Protein AF-C5LGC6-F1 (afdb_monomer_lite)

Sequence (224 aa):
MGDVHYDPIGRPFSPKLVFFEDVVALQHWLDQRSWKPTNVDGVTIYGYALYAHNVGHVMYDALYPLFVSMIRFGYGDADVNVLMKVEDRFNGKKFLCDEFWPKFGGGKYSRLNDLTRPIYRFQRVIVGSRKMAHRSFNTDTTMPGSYTYENSLYMYTQRILARYGINDVASSRGSSVVPIDHGENGCRGVIVDNKRFTDTERAMLESIAAHSAEDLDCDITFIR

Structure (mmCIF, N/CA/C/O backbone):
data_AF-C5LGC6-F1
#
_entry.id   AF-C5LGC6-F1
#
loop_
_atom_site.group_PDB
_atom_site.id
_atom_site.type_symbol
_atom_site.label_atom_id
_atom_site.label_alt_id
_atom_site.label_comp_id
_atom_site.label_asym_id
_atom_site.label_entity_id
_atom_site.label_seq_id
_atom_site.pdbx_PDB_ins_code
_atom_site.Cartn_x
_atom_site.Cartn_y
_atom_site.Cartn_z
_atom_site.occupancy
_atom_site.B_iso_or_equiv
_atom_site.auth_seq_id
_atom_site.auth_comp_id
_atom_site.auth_asym_id
_atom_site.auth_atom_id
_atom_site.pdbx_PDB_model_num
ATOM 1 N N . MET A 1 1 ? 10.651 9.522 23.769 1.00 31.11 1 MET A N 1
ATOM 2 C CA . MET A 1 1 ? 9.478 10.061 24.483 1.00 31.11 1 MET A CA 1
ATOM 3 C C . MET A 1 1 ? 8.709 10.860 23.454 1.00 31.11 1 MET A C 1
ATOM 5 O O . MET A 1 1 ? 9.281 11.792 22.917 1.00 31.11 1 MET A O 1
ATOM 9 N N . GLY A 1 2 ? 7.548 10.370 23.018 1.00 36.09 2 GLY A N 1
ATOM 10 C CA . GLY A 1 2 ? 6.770 11.018 21.961 1.00 36.09 2 GLY A CA 1
ATOM 11 C C . GLY A 1 2 ? 5.787 11.986 22.592 1.00 36.09 2 GLY A C 1
ATOM 12 O O . GLY A 1 2 ? 5.033 11.571 23.470 1.00 36.09 2 GLY A O 1
ATOM 13 N N . ASP A 1 3 ? 5.819 13.243 22.167 1.00 37.88 3 ASP A N 1
ATOM 14 C CA . ASP A 1 3 ? 4.876 14.265 22.600 1.00 37.88 3 ASP A CA 1
ATOM 15 C C . ASP A 1 3 ? 3.459 13.879 22.155 1.00 37.88 3 ASP A C 1
ATOM 17 O O . ASP A 1 3 ? 3.034 14.141 21.034 1.00 37.88 3 ASP A O 1
ATOM 21 N N . VAL A 1 4 ? 2.708 13.251 23.063 1.00 46.69 4 VAL A N 1
ATOM 22 C CA . VAL A 1 4 ? 1.270 12.930 22.926 1.00 46.69 4 VAL A CA 1
ATOM 23 C C . VAL A 1 4 ? 0.409 14.208 22.949 1.00 46.69 4 VAL A C 1
ATOM 25 O O . VAL A 1 4 ? -0.815 14.163 22.874 1.00 46.69 4 VAL A O 1
ATOM 28 N N . HIS A 1 5 ? 1.051 15.370 23.064 1.00 48.00 5 HIS A N 1
ATOM 29 C CA . HIS A 1 5 ? 0.418 16.666 23.245 1.00 48.00 5 HIS A CA 1
ATOM 30 C C . HIS A 1 5 ? 0.072 17.375 21.945 1.00 48.00 5 HIS A C 1
ATOM 32 O O . HIS A 1 5 ? -0.444 18.481 22.029 1.00 48.00 5 HIS A O 1
ATOM 38 N N . TYR A 1 6 ? 0.329 16.794 20.769 1.00 46.88 6 TYR A N 1
ATOM 39 C CA . TYR A 1 6 ? 0.090 17.467 19.494 1.00 46.88 6 TYR A CA 1
ATOM 40 C C . TYR A 1 6 ? -0.701 16.603 18.506 1.00 46.88 6 TYR A C 1
ATOM 42 O O . TYR A 1 6 ? -0.513 15.392 18.413 1.00 46.88 6 TYR A O 1
ATOM 50 N N . ASP A 1 7 ? -1.630 17.238 17.795 1.00 52.69 7 ASP A N 1
ATOM 51 C CA . ASP A 1 7 ? -2.451 16.627 16.761 1.00 52.69 7 ASP A CA 1
ATOM 52 C C . ASP A 1 7 ? -1.608 16.366 15.491 1.00 52.69 7 ASP A C 1
ATOM 54 O O . ASP A 1 7 ? -0.455 16.800 15.390 1.00 52.69 7 ASP A O 1
ATOM 58 N N . PRO A 1 8 ? -2.151 15.669 14.478 1.00 41.78 8 PRO A N 1
ATOM 59 C CA . PRO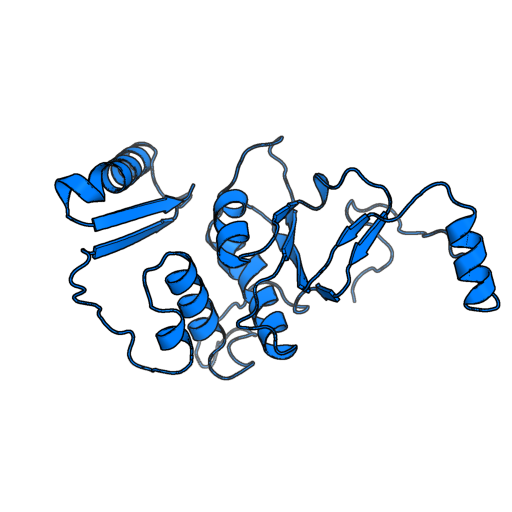 A 1 8 ? -1.399 15.309 13.278 1.00 41.78 8 PRO A CA 1
ATOM 60 C C . PRO A 1 8 ? -0.929 16.487 12.399 1.00 41.78 8 PRO A C 1
ATOM 62 O O . PRO A 1 8 ? -0.293 16.213 11.376 1.00 41.78 8 PRO A O 1
ATOM 65 N N . ILE A 1 9 ? -1.266 17.737 12.746 1.00 49.91 9 ILE A N 1
ATOM 66 C CA . ILE A 1 9 ? -0.840 18.985 12.088 1.00 49.91 9 ILE A CA 1
ATOM 67 C C . ILE A 1 9 ? -0.065 19.917 13.045 1.00 49.91 9 ILE A C 1
ATOM 69 O O . ILE A 1 9 ? 0.188 21.072 12.705 1.00 49.91 9 ILE A O 1
ATOM 73 N N . GLY A 1 10 ? 0.339 19.426 14.223 1.00 45.59 10 GLY A N 1
ATOM 74 C CA . GLY A 1 10 ? 1.206 20.141 15.161 1.00 45.59 10 GLY A CA 1
ATOM 75 C C . GLY A 1 10 ? 0.491 21.118 16.098 1.00 45.59 10 GLY A C 1
ATOM 76 O O . GLY A 1 10 ? 1.152 21.963 16.700 1.00 45.59 10 GLY A O 1
ATOM 77 N N . ARG A 1 11 ? -0.837 21.039 16.253 1.00 54.53 11 ARG A N 1
ATOM 78 C CA . ARG A 1 11 ? -1.574 21.841 17.250 1.00 54.53 11 ARG A CA 1
ATOM 79 C C . ARG A 1 11 ? -1.660 21.104 18.579 1.00 54.53 11 ARG A C 1
ATOM 81 O O . ARG A 1 11 ? -1.760 19.885 18.550 1.00 54.53 11 ARG A O 1
ATOM 88 N N . PRO A 1 12 ? -1.697 21.797 19.731 1.00 57.12 12 PRO A N 1
ATOM 89 C CA . PRO A 1 12 ? -1.911 21.149 21.017 1.00 57.12 12 PRO A CA 1
ATOM 90 C C . PRO A 1 12 ? -3.163 20.254 20.996 1.00 57.12 12 PRO A C 1
ATOM 92 O O . PRO A 1 12 ? -4.288 20.735 20.845 1.00 57.12 12 PRO A O 1
ATOM 95 N N . PHE A 1 13 ? -2.973 18.943 21.125 1.00 58.94 13 PHE A N 1
ATOM 96 C CA . PHE A 1 13 ? -4.038 17.958 21.216 1.00 58.94 13 PHE A CA 1
ATOM 97 C C . PHE A 1 13 ? -4.602 17.985 22.633 1.00 58.94 13 PHE A C 1
ATOM 99 O O . PHE A 1 13 ? -4.113 17.325 23.545 1.00 58.94 13 PHE A O 1
ATOM 106 N N . SER A 1 14 ? -5.634 18.800 22.824 1.00 65.56 14 SER A N 1
ATOM 107 C CA . SER A 1 14 ? -6.466 18.805 24.028 1.00 65.56 14 SER A CA 1
ATOM 108 C C . SER A 1 14 ? -7.846 18.261 23.665 1.00 65.56 14 SER A C 1
ATOM 110 O O . SER A 1 14 ? -8.773 19.044 23.437 1.00 65.56 14 SER A O 1
ATOM 112 N N . PRO A 1 15 ? -7.999 16.929 23.516 1.00 64.56 15 PRO A N 1
ATOM 113 C CA . PRO A 1 15 ? -9.294 16.352 23.201 1.00 64.56 15 PRO A CA 1
ATOM 114 C C . PRO A 1 15 ? -10.269 16.699 24.325 1.00 64.56 15 PRO A C 1
ATOM 116 O O . PRO A 1 15 ? -9.926 16.623 25.505 1.00 64.56 15 PRO A O 1
ATOM 119 N N . LYS A 1 16 ? -11.505 17.063 23.969 1.00 68.75 16 LYS A N 1
ATOM 120 C CA . LYS A 1 16 ? -12.579 17.146 24.961 1.00 68.75 16 LYS A CA 1
ATOM 121 C C . LYS A 1 16 ? -12.824 15.740 25.496 1.00 68.75 16 LYS A C 1
ATOM 123 O O . LYS A 1 16 ? -13.435 14.918 24.816 1.00 68.75 16 LYS A O 1
ATOM 128 N N . LEU A 1 17 ? -12.309 15.471 26.690 1.00 77.38 17 LEU A N 1
ATOM 129 C CA . LEU A 1 17 ? -12.589 14.241 27.410 1.00 77.38 17 LEU A CA 1
ATOM 130 C C . LEU A 1 17 ? -14.028 14.305 27.911 1.00 77.38 17 LEU A C 1
ATOM 132 O O . LEU A 1 17 ? -14.433 15.276 28.549 1.00 77.38 17 LEU A O 1
ATOM 136 N N . VAL A 1 18 ? -14.798 13.274 27.589 1.00 79.00 18 VAL A N 1
ATOM 137 C CA . VAL A 1 18 ? -16.144 13.080 28.119 1.00 79.00 18 VAL A CA 1
ATOM 138 C C . VAL A 1 18 ? -16.128 11.747 28.839 1.00 79.00 18 VAL A C 1
ATOM 140 O O . VAL A 1 18 ? -15.772 10.728 28.249 1.00 79.00 18 VAL A O 1
ATOM 143 N N . PHE A 1 19 ? -16.442 11.786 30.127 1.00 84.06 19 PHE A N 1
ATOM 144 C CA . PHE A 1 19 ? -16.495 10.611 30.982 1.00 84.06 19 PHE A CA 1
ATOM 145 C C . PHE A 1 19 ? -17.935 10.112 31.048 1.00 84.06 19 PHE A C 1
ATOM 147 O O . PHE A 1 19 ? -18.868 10.914 31.100 1.00 84.06 19 PHE A O 1
ATOM 154 N N . PHE A 1 20 ? -18.099 8.793 31.033 1.00 89.12 20 PHE A N 1
ATOM 155 C CA . PHE A 1 20 ? -19.392 8.123 31.116 1.00 89.12 20 PHE A CA 1
ATOM 156 C C . PHE A 1 20 ? -19.374 7.179 32.309 1.00 89.12 20 PHE A C 1
ATOM 158 O O . PHE A 1 20 ? -18.357 6.531 32.557 1.00 89.12 20 PHE A O 1
ATOM 165 N N . GLU A 1 21 ? -20.486 7.119 33.037 1.00 89.25 21 GLU A N 1
ATOM 166 C CA . GLU A 1 21 ? -20.630 6.260 34.218 1.00 89.25 21 GLU A CA 1
ATOM 167 C C . GLU A 1 21 ? -20.650 4.774 33.834 1.00 89.25 21 GLU A C 1
ATOM 169 O O . GLU A 1 21 ? -20.098 3.941 34.548 1.00 89.25 21 GLU A O 1
ATOM 174 N N . ASP A 1 22 ? -21.217 4.450 32.667 1.00 89.38 22 ASP A N 1
ATOM 175 C CA . ASP A 1 22 ? -21.260 3.101 32.116 1.00 89.38 22 ASP A CA 1
ATOM 176 C C . ASP A 1 22 ? -21.361 3.093 30.571 1.00 89.38 22 ASP A C 1
ATOM 178 O O . ASP A 1 22 ? -21.402 4.130 29.895 1.00 89.38 22 ASP A O 1
ATOM 182 N N . VAL A 1 23 ? -21.381 1.886 29.992 1.00 81.94 23 VAL A N 1
ATOM 183 C CA . VAL A 1 23 ? -21.500 1.665 28.538 1.00 81.94 23 VAL A CA 1
ATOM 184 C C . VAL A 1 23 ? -22.864 2.116 27.999 1.00 81.94 23 VAL A C 1
ATOM 186 O O . VAL A 1 23 ? -22.953 2.519 26.840 1.00 81.94 23 VAL A O 1
ATOM 189 N N . VAL A 1 24 ? -23.918 2.088 28.818 1.00 87.69 24 VAL A N 1
ATOM 190 C CA . VAL A 1 24 ? -25.274 2.495 28.420 1.00 87.69 24 VAL A CA 1
ATOM 191 C C . VAL A 1 24 ? -25.339 4.013 28.256 1.00 87.69 24 VAL A C 1
ATOM 193 O O . VAL A 1 24 ? -25.855 4.498 27.251 1.00 87.69 24 VAL A O 1
ATOM 196 N N . ALA A 1 25 ? -24.740 4.768 29.178 1.00 87.25 25 ALA A N 1
ATOM 197 C CA . ALA A 1 25 ? -24.602 6.217 29.110 1.00 87.25 25 ALA A CA 1
ATOM 198 C C . ALA A 1 25 ? -23.765 6.651 27.898 1.00 87.25 25 ALA A C 1
ATOM 200 O O . ALA A 1 25 ? -24.143 7.593 27.197 1.00 87.25 25 ALA A O 1
ATOM 201 N N . LEU A 1 26 ? -22.674 5.933 27.597 1.00 83.19 26 LEU A N 1
ATOM 202 C CA . LEU A 1 26 ? -21.909 6.130 26.361 1.00 83.19 26 LEU A CA 1
ATOM 203 C C . LEU A 1 26 ? -22.780 5.885 25.121 1.00 83.19 26 LEU A C 1
ATOM 205 O O . LEU A 1 26 ? -22.783 6.707 24.205 1.00 83.19 26 LEU A O 1
ATOM 209 N N . GLN A 1 27 ? -23.516 4.773 25.082 1.00 76.94 27 GLN A N 1
ATOM 210 C CA . GLN A 1 27 ? -24.362 4.409 23.946 1.00 76.94 27 GLN A CA 1
ATOM 211 C C . GLN A 1 27 ? -25.464 5.453 23.719 1.00 76.94 27 GLN A C 1
ATOM 213 O O . GLN A 1 27 ? -25.583 5.975 22.615 1.00 76.94 27 GLN A O 1
ATOM 218 N N . HIS A 1 28 ? -26.174 5.865 24.769 1.00 83.44 28 HIS A N 1
ATOM 219 C CA . HIS A 1 28 ? -27.201 6.905 24.692 1.00 83.44 28 HIS A CA 1
ATOM 220 C C . HIS A 1 28 ? -26.625 8.259 24.242 1.00 83.44 28 HIS A C 1
ATOM 222 O O . HIS A 1 28 ? -27.210 8.944 23.406 1.00 83.44 28 HIS A O 1
ATOM 228 N N . TRP A 1 29 ? -25.437 8.632 24.728 1.00 82.56 29 TRP A N 1
ATOM 229 C CA . TRP A 1 29 ? -24.737 9.842 24.286 1.00 82.56 29 TRP A CA 1
ATOM 230 C C . TRP A 1 29 ? -24.286 9.783 22.818 1.00 82.56 29 TRP A C 1
ATOM 232 O O . TRP A 1 29 ? -24.246 10.814 22.138 1.00 82.56 29 TRP A O 1
ATOM 242 N N . LEU A 1 30 ? -23.943 8.597 22.307 1.00 75.00 30 LEU A N 1
ATOM 243 C CA . LEU A 1 30 ? -23.675 8.382 20.883 1.00 75.00 30 LEU A CA 1
ATOM 244 C C . LEU A 1 30 ? -24.967 8.459 20.057 1.00 75.00 30 LEU A C 1
ATOM 246 O O . LEU A 1 30 ? -24.962 9.104 19.011 1.00 75.00 30 LEU A O 1
ATOM 250 N N . ASP A 1 31 ? -26.062 7.874 20.543 1.00 75.50 31 ASP A N 1
ATOM 251 C CA . ASP A 1 31 ? -27.362 7.818 19.858 1.00 75.50 31 ASP A CA 1
ATOM 252 C C . ASP A 1 31 ? -28.051 9.186 19.763 1.00 75.50 31 ASP A C 1
ATOM 254 O O . ASP A 1 31 ? -28.749 9.473 18.791 1.00 75.50 31 ASP A O 1
ATOM 258 N N . GLN A 1 32 ? -27.814 10.069 20.737 1.00 78.12 32 GLN A N 1
ATOM 259 C CA . GLN A 1 32 ? -28.286 11.457 20.713 1.00 78.12 32 GLN A CA 1
ATOM 260 C C . GLN A 1 32 ? -27.564 12.333 19.684 1.00 78.12 32 GLN A C 1
ATOM 262 O O . GLN A 1 32 ? -28.016 13.442 19.385 1.00 78.12 32 GLN A O 1
ATOM 267 N N . ARG A 1 33 ? -26.440 11.873 19.123 1.00 73.88 33 ARG A N 1
ATOM 268 C CA . ARG A 1 33 ? -25.787 12.580 18.024 1.00 73.88 33 ARG A CA 1
ATOM 269 C C . ARG A 1 33 ? -26.355 12.136 16.690 1.00 73.88 33 ARG A C 1
ATOM 271 O O . ARG A 1 33 ? -26.446 10.957 16.380 1.00 73.88 33 ARG A O 1
ATOM 278 N N . SER A 1 34 ? -26.604 13.110 15.820 1.00 61.91 34 SER A N 1
ATOM 279 C CA . SER A 1 34 ? -27.022 12.876 14.432 1.00 61.91 34 SER A CA 1
ATOM 280 C C . SER A 1 34 ? -25.959 12.177 13.569 1.00 61.91 34 SER A C 1
ATOM 282 O O . SER A 1 34 ? -26.207 11.857 12.404 1.00 61.91 34 SER A O 1
ATOM 284 N N . TRP A 1 35 ? -24.761 11.941 14.105 1.00 68.81 35 TRP A N 1
ATOM 285 C CA . TRP A 1 35 ? -23.656 11.341 13.374 1.00 68.81 35 TRP A CA 1
ATOM 286 C C . TRP A 1 35 ? -23.758 9.821 13.415 1.00 68.81 35 TRP A C 1
ATOM 288 O O . TRP A 1 35 ? -23.246 9.167 14.320 1.00 68.81 35 TRP A O 1
ATOM 298 N N . LYS A 1 36 ? -24.378 9.246 12.385 1.00 72.12 36 LYS A N 1
ATOM 299 C CA . LYS A 1 36 ? -24.272 7.808 12.137 1.00 72.12 36 LYS A CA 1
ATOM 300 C C . LYS A 1 36 ? -22.828 7.491 11.722 1.00 72.12 36 LYS A C 1
ATOM 302 O O . LYS A 1 36 ? -22.378 8.034 10.706 1.00 72.12 36 LYS A O 1
ATOM 307 N N . PRO A 1 37 ? -22.083 6.666 12.485 1.00 81.25 37 PRO A N 1
ATOM 308 C CA . PRO A 1 37 ? -20.735 6.288 12.096 1.00 81.25 37 PRO A CA 1
ATOM 309 C C . PRO A 1 37 ? -20.780 5.540 10.766 1.00 81.25 37 PRO A C 1
ATOM 311 O O . PRO A 1 37 ? -21.684 4.744 10.510 1.00 81.25 37 PRO A O 1
ATOM 314 N N . THR A 1 38 ? -19.786 5.784 9.919 1.00 87.06 38 THR A N 1
ATOM 315 C CA . THR A 1 38 ? -19.583 4.965 8.724 1.00 87.06 38 THR A CA 1
ATOM 316 C C . THR A 1 38 ? -18.865 3.693 9.147 1.00 87.06 38 THR A C 1
ATOM 318 O O . THR A 1 38 ? -17.705 3.742 9.559 1.00 87.06 38 THR A O 1
ATOM 321 N N . ASN A 1 39 ? -19.570 2.564 9.100 1.00 88.56 39 ASN A N 1
ATOM 322 C CA . ASN A 1 39 ? -18.981 1.269 9.420 1.00 88.56 39 ASN A CA 1
ATOM 323 C C . ASN A 1 39 ? -18.067 0.817 8.275 1.00 88.56 39 ASN A C 1
ATOM 325 O O . ASN A 1 39 ? -18.422 0.929 7.101 1.00 88.56 39 ASN A O 1
ATOM 329 N N . VAL A 1 40 ? -16.885 0.327 8.633 1.00 88.44 40 VAL A N 1
ATOM 330 C CA . VAL A 1 40 ? -15.905 -0.240 7.709 1.00 88.44 40 VAL A CA 1
ATOM 331 C C . VAL A 1 40 ? -15.666 -1.687 8.117 1.00 88.44 40 VAL A C 1
ATOM 333 O O . VAL A 1 40 ? -15.008 -1.960 9.126 1.00 88.44 40 VAL A O 1
ATOM 336 N N . ASP A 1 41 ? -16.227 -2.596 7.328 1.00 90.75 41 ASP A N 1
ATOM 337 C CA . ASP A 1 41 ? -16.146 -4.034 7.561 1.00 90.75 41 ASP A CA 1
ATOM 338 C C . ASP A 1 41 ? -14.785 -4.606 7.140 1.00 90.75 41 ASP A C 1
ATOM 340 O O . ASP A 1 41 ? -14.067 -4.042 6.306 1.00 90.75 41 ASP A O 1
ATOM 344 N N . GLY A 1 42 ? -14.441 -5.757 7.714 1.00 91.44 42 GLY A N 1
ATOM 345 C CA . GLY A 1 42 ? -13.196 -6.467 7.447 1.00 91.44 42 GLY A CA 1
ATOM 346 C C . GLY A 1 42 ? -12.001 -5.935 8.240 1.00 91.44 42 GLY A C 1
ATOM 347 O O . GLY A 1 42 ? -12.130 -5.333 9.310 1.00 91.44 42 GLY A O 1
ATOM 348 N N . VAL A 1 43 ? -10.804 -6.220 7.729 1.00 91.50 43 VAL A N 1
ATOM 349 C CA . VAL A 1 43 ? -9.531 -5.835 8.349 1.00 91.50 43 VAL A CA 1
ATOM 350 C C . VAL A 1 43 ? -8.981 -4.629 7.614 1.00 91.50 43 VAL A C 1
ATOM 352 O O . VAL A 1 43 ? -8.807 -4.667 6.401 1.00 91.50 43 VAL A O 1
ATOM 355 N N . THR A 1 44 ? -8.698 -3.558 8.347 1.00 93.56 44 THR A N 1
ATOM 356 C CA . THR A 1 44 ? -8.090 -2.349 7.787 1.00 93.56 44 THR A CA 1
ATOM 357 C C . THR A 1 44 ? -6.669 -2.198 8.306 1.00 93.56 44 THR A C 1
ATOM 359 O O . THR A 1 44 ? -6.457 -2.199 9.517 1.00 93.56 44 THR A O 1
ATOM 362 N N . ILE A 1 45 ? -5.692 -2.037 7.418 1.00 91.31 45 ILE A N 1
ATOM 363 C CA . ILE A 1 45 ? -4.363 -1.564 7.805 1.00 91.31 45 ILE A CA 1
ATOM 364 C C . ILE A 1 45 ? -4.342 -0.041 7.757 1.00 91.31 45 ILE A C 1
ATOM 366 O O . ILE A 1 45 ? -4.801 0.561 6.787 1.00 91.31 45 ILE A O 1
ATOM 370 N N . TYR A 1 46 ? -3.829 0.576 8.819 1.00 90.25 46 TYR A N 1
ATOM 371 C CA . TYR A 1 46 ? -3.691 2.021 8.925 1.00 90.25 46 TYR A CA 1
ATOM 372 C C . TYR A 1 46 ? -2.234 2.424 9.129 1.00 90.25 46 TYR A C 1
ATOM 374 O O . TYR A 1 46 ? -1.588 1.997 10.093 1.00 90.25 46 TYR A O 1
ATOM 382 N N . GLY A 1 47 ? -1.734 3.284 8.243 1.00 85.62 47 GLY A N 1
ATOM 383 C CA . GLY A 1 47 ? -0.381 3.816 8.329 1.00 85.62 47 GLY A CA 1
ATOM 384 C C . GLY A 1 47 ? -0.226 5.225 7.781 1.00 85.62 47 GLY A C 1
ATOM 385 O O . GLY A 1 47 ? -1.188 5.936 7.488 1.00 85.62 47 GLY A O 1
ATOM 386 N N . TYR A 1 48 ? 1.034 5.631 7.677 1.00 82.06 48 TYR A N 1
ATOM 387 C CA . TYR A 1 48 ? 1.442 6.953 7.233 1.00 82.06 48 TYR A CA 1
ATOM 388 C C . TYR A 1 48 ? 2.565 6.829 6.211 1.00 82.06 48 TYR A C 1
ATOM 390 O O . TYR A 1 48 ? 3.455 5.999 6.385 1.00 82.06 48 TYR A O 1
ATOM 398 N N . ALA A 1 49 ? 2.531 7.660 5.173 1.00 80.25 49 ALA A N 1
ATOM 399 C CA . ALA A 1 49 ? 3.597 7.754 4.190 1.00 80.25 49 ALA A CA 1
ATOM 400 C C . ALA A 1 49 ? 4.042 9.204 3.997 1.00 80.25 49 ALA A C 1
ATOM 402 O O . ALA A 1 49 ? 3.236 10.099 3.724 1.00 80.25 49 ALA A O 1
ATOM 403 N N . LEU A 1 50 ? 5.354 9.393 4.088 1.00 78.12 50 LEU A N 1
ATOM 404 C CA . LEU A 1 50 ? 6.052 10.589 3.636 1.00 78.12 50 LEU A CA 1
ATOM 405 C C . LEU A 1 50 ? 6.502 10.385 2.193 1.00 78.12 50 LEU A C 1
ATOM 407 O O . LEU A 1 50 ? 6.786 9.259 1.799 1.00 78.12 50 LEU A O 1
ATOM 411 N N . TYR A 1 51 ? 6.607 11.467 1.420 1.00 78.56 51 TYR A N 1
ATOM 412 C CA . TYR A 1 51 ? 7.193 11.436 0.074 1.00 78.56 51 TYR A CA 1
ATOM 413 C C . TYR A 1 51 ? 6.573 10.362 -0.842 1.00 78.56 51 TYR A C 1
ATOM 415 O O . TYR A 1 51 ? 7.284 9.561 -1.445 1.00 78.56 51 TYR A O 1
ATOM 423 N N . ALA A 1 52 ? 5.243 10.359 -0.973 1.00 79.62 52 ALA A N 1
ATOM 424 C CA . ALA A 1 52 ? 4.495 9.356 -1.745 1.00 79.62 52 ALA A CA 1
ATOM 425 C C . ALA A 1 52 ? 4.873 9.254 -3.239 1.00 79.62 52 ALA A C 1
ATOM 427 O O . ALA A 1 52 ? 4.535 8.274 -3.889 1.00 79.62 52 ALA A O 1
ATOM 428 N N . HIS A 1 53 ? 5.625 10.220 -3.771 1.00 77.50 53 HIS A N 1
ATOM 429 C CA . HIS A 1 53 ? 6.228 10.170 -5.107 1.00 77.50 53 HIS A CA 1
ATOM 430 C C . HIS A 1 53 ? 7.461 9.246 -5.201 1.00 77.50 53 HIS A C 1
ATOM 432 O O . HIS A 1 53 ? 8.069 9.128 -6.261 1.00 77.50 53 HIS A O 1
ATOM 438 N N . ASN A 1 54 ? 7.923 8.664 -4.092 1.00 83.38 54 ASN A N 1
ATOM 439 C CA . ASN A 1 54 ? 9.112 7.824 -4.055 1.00 83.38 54 ASN A CA 1
ATOM 440 C C . ASN A 1 54 ? 8.751 6.368 -3.752 1.00 83.38 54 ASN A C 1
ATOM 442 O O . ASN A 1 54 ? 8.257 6.054 -2.670 1.00 83.38 54 ASN A O 1
ATOM 446 N N . VAL A 1 55 ? 9.118 5.473 -4.669 1.00 84.44 55 VAL A N 1
ATOM 447 C CA . VAL A 1 55 ? 8.890 4.027 -4.546 1.00 84.44 55 VAL A CA 1
ATOM 448 C C . VAL A 1 55 ? 9.397 3.419 -3.237 1.00 84.44 55 VAL A C 1
ATOM 450 O O . VAL A 1 55 ? 8.696 2.623 -2.616 1.00 84.44 55 VAL A O 1
ATOM 453 N N . GLY A 1 56 ? 10.571 3.839 -2.759 1.00 83.38 56 GLY A N 1
ATOM 454 C CA . GLY A 1 56 ? 11.133 3.357 -1.498 1.00 83.38 56 GLY A CA 1
ATOM 455 C C . GLY A 1 56 ? 10.233 3.690 -0.310 1.00 83.38 56 GLY A C 1
ATOM 456 O O . GLY A 1 56 ? 9.928 2.822 0.507 1.00 83.38 56 GLY A O 1
ATOM 457 N N . HIS A 1 57 ? 9.734 4.925 -0.262 1.00 83.56 57 HIS A N 1
ATOM 458 C CA . HIS A 1 57 ? 8.844 5.362 0.806 1.00 83.56 57 HIS A CA 1
ATOM 459 C C . HIS A 1 57 ? 7.465 4.690 0.740 1.00 83.56 57 HIS A C 1
ATOM 461 O O . HIS A 1 57 ? 6.929 4.279 1.770 1.00 83.56 57 HIS A O 1
ATOM 467 N N . VAL A 1 58 ? 6.915 4.513 -0.465 1.00 86.56 58 VAL A N 1
ATOM 468 C CA . VAL A 1 58 ? 5.615 3.858 -0.684 1.00 86.56 58 VAL A CA 1
ATOM 469 C C . VAL A 1 58 ? 5.649 2.379 -0.302 1.00 86.56 58 VAL A C 1
ATOM 471 O O . VAL A 1 58 ? 4.741 1.898 0.382 1.00 86.56 58 VAL A O 1
ATOM 474 N N . MET A 1 59 ? 6.688 1.658 -0.729 1.00 87.50 59 MET A N 1
ATOM 475 C CA . MET A 1 59 ? 6.782 0.211 -0.541 1.00 87.50 59 MET A CA 1
ATOM 476 C C . MET A 1 59 ? 7.381 -0.167 0.815 1.00 87.50 59 MET A C 1
ATOM 478 O O . MET A 1 59 ? 6.828 -1.018 1.507 1.00 87.50 59 MET A O 1
ATOM 482 N N . TYR A 1 60 ? 8.502 0.432 1.213 1.00 83.38 60 TYR A N 1
ATOM 483 C CA . TYR A 1 60 ? 9.319 -0.094 2.313 1.00 83.38 60 TYR A CA 1
ATOM 484 C C . TYR A 1 60 ? 9.209 0.701 3.610 1.00 83.38 60 TYR A C 1
ATOM 486 O O . TYR A 1 60 ? 9.272 0.107 4.686 1.00 83.38 60 TYR A O 1
ATOM 494 N N . ASP A 1 61 ? 9.005 2.016 3.541 1.00 79.12 61 ASP A N 1
ATOM 495 C CA . ASP A 1 61 ? 8.863 2.818 4.762 1.00 79.12 61 ASP A CA 1
ATOM 496 C C . ASP A 1 61 ? 7.423 2.839 5.276 1.00 79.12 61 ASP A C 1
ATOM 498 O O . ASP A 1 61 ? 7.210 2.903 6.488 1.00 79.12 61 ASP A O 1
ATOM 502 N N . ALA A 1 62 ? 6.448 2.747 4.366 1.00 83.06 62 ALA A N 1
ATOM 503 C CA . ALA A 1 62 ? 5.027 2.782 4.686 1.00 83.06 62 ALA A CA 1
ATOM 504 C C . ALA A 1 62 ? 4.397 1.381 4.776 1.00 83.06 62 ALA A C 1
ATOM 506 O O . ALA A 1 62 ? 3.890 0.998 5.831 1.00 83.06 62 ALA A O 1
ATOM 507 N N . LEU A 1 63 ? 4.413 0.609 3.685 1.00 87.88 63 LEU A N 1
ATOM 508 C CA . LEU A 1 63 ? 3.585 -0.595 3.571 1.00 87.88 63 LEU A CA 1
ATOM 509 C C . LEU A 1 63 ? 4.218 -1.848 4.182 1.00 87.88 63 LEU A C 1
ATOM 511 O O . LEU A 1 63 ? 3.540 -2.597 4.884 1.00 87.88 63 LEU A O 1
ATOM 515 N N . TYR A 1 64 ? 5.519 -2.060 3.982 1.00 86.69 64 TYR A N 1
ATOM 516 C CA . TYR A 1 64 ? 6.218 -3.211 4.553 1.00 86.69 64 TYR A CA 1
ATOM 517 C C . TYR A 1 64 ? 6.087 -3.317 6.090 1.00 86.69 64 TYR A C 1
ATOM 519 O O . TYR A 1 64 ? 5.744 -4.394 6.583 1.00 86.69 64 TYR A O 1
ATOM 527 N N . PRO A 1 65 ? 6.237 -2.239 6.884 1.00 81.25 65 PRO A N 1
ATOM 528 C CA . PRO A 1 65 ? 6.044 -2.319 8.329 1.00 81.25 65 PRO A CA 1
ATOM 529 C C . PRO A 1 65 ? 4.597 -2.661 8.721 1.00 81.25 65 PRO A C 1
ATOM 531 O O . PRO A 1 65 ? 4.383 -3.360 9.710 1.00 81.25 65 PRO A O 1
ATOM 534 N N . LEU A 1 66 ? 3.600 -2.221 7.941 1.00 85.06 66 LEU A N 1
ATOM 535 C CA . LEU A 1 66 ? 2.205 -2.628 8.146 1.00 85.06 66 LEU A CA 1
ATOM 536 C C . LEU A 1 66 ? 2.017 -4.116 7.874 1.00 85.06 66 LEU A C 1
ATOM 538 O O . LEU A 1 66 ? 1.344 -4.790 8.649 1.00 85.06 66 LEU A O 1
ATOM 542 N N . PHE A 1 67 ? 2.650 -4.641 6.826 1.00 87.44 67 PHE A N 1
ATOM 543 C CA . PHE A 1 67 ? 2.613 -6.063 6.515 1.00 87.44 67 PHE A CA 1
ATOM 544 C C . PHE A 1 67 ? 3.247 -6.926 7.612 1.00 87.44 67 PHE A C 1
ATOM 546 O O . PHE A 1 67 ? 2.684 -7.948 8.000 1.00 87.44 67 PHE A O 1
ATOM 553 N N . VAL A 1 68 ? 4.368 -6.488 8.191 1.00 81.75 68 VAL A N 1
ATOM 554 C CA . VAL A 1 68 ? 4.962 -7.165 9.356 1.00 81.75 68 VAL A CA 1
ATOM 555 C C . VAL A 1 68 ? 3.952 -7.240 10.508 1.00 81.75 68 VAL A C 1
ATOM 557 O O . VAL A 1 68 ? 3.814 -8.285 11.145 1.00 81.75 68 VAL A O 1
ATOM 560 N N . SER A 1 69 ? 3.196 -6.168 10.759 1.00 82.00 69 SER A N 1
ATOM 561 C CA . SER A 1 69 ? 2.110 -6.190 11.746 1.00 82.00 69 SER A CA 1
ATOM 562 C C . SER A 1 69 ? 0.947 -7.094 11.326 1.00 82.00 69 SER A C 1
ATOM 564 O O . SER A 1 69 ? 0.410 -7.799 12.176 1.00 82.00 69 SER A O 1
ATOM 566 N N . MET A 1 70 ? 0.584 -7.146 10.039 1.00 85.44 70 MET A N 1
ATOM 567 C CA . MET A 1 70 ? -0.423 -8.091 9.537 1.00 85.44 70 MET A CA 1
ATOM 568 C C . MET A 1 70 ? -0.044 -9.532 9.873 1.00 85.44 70 MET A C 1
ATOM 570 O O . MET A 1 70 ? -0.866 -10.243 10.445 1.00 85.44 70 MET A O 1
ATOM 574 N N . ILE A 1 71 ? 1.198 -9.944 9.594 1.00 80.75 71 ILE A N 1
ATOM 575 C CA . ILE A 1 71 ? 1.690 -11.289 9.932 1.00 80.75 71 ILE A CA 1
ATOM 576 C C . ILE A 1 71 ? 1.546 -11.554 11.434 1.00 80.75 71 ILE A C 1
ATOM 578 O O . ILE A 1 71 ? 0.993 -12.578 11.825 1.00 80.75 71 ILE A O 1
ATOM 582 N N . ARG A 1 72 ? 1.977 -10.611 12.283 1.00 77.75 72 ARG A N 1
ATOM 583 C CA . ARG A 1 72 ? 1.922 -10.753 13.751 1.00 77.75 72 ARG A CA 1
ATOM 584 C C . ARG A 1 72 ? 0.518 -10.983 14.295 1.00 77.75 72 ARG A C 1
ATOM 586 O O . ARG A 1 72 ? 0.366 -11.651 15.311 1.00 77.75 72 ARG A O 1
ATOM 593 N N . PHE A 1 73 ? -0.489 -10.412 13.644 1.00 78.38 73 PHE A N 1
ATOM 594 C CA . PHE A 1 73 ? -1.887 -10.564 14.037 1.00 78.38 73 PHE A CA 1
ATOM 595 C C . PHE A 1 73 ? -2.617 -11.672 13.260 1.00 78.38 73 PHE A C 1
ATOM 597 O O . PHE A 1 73 ? -3.831 -11.792 13.397 1.00 78.38 73 PHE A O 1
ATOM 604 N N . GLY A 1 74 ? -1.904 -12.485 12.468 1.00 81.38 74 GLY A N 1
ATOM 605 C CA . GLY A 1 74 ? -2.479 -13.616 11.733 1.00 81.38 74 GLY A CA 1
ATOM 606 C C . GLY A 1 74 ? -3.207 -13.238 10.438 1.00 81.38 74 GLY A C 1
ATOM 607 O O . GLY A 1 74 ? -4.050 -13.995 9.970 1.00 81.38 74 GLY A O 1
ATOM 608 N N . TYR A 1 75 ? -2.896 -12.078 9.852 1.00 85.31 75 TYR A N 1
ATOM 609 C CA . TYR A 1 75 ? -3.538 -11.536 8.645 1.00 85.31 75 TYR A CA 1
ATOM 610 C C . TYR A 1 75 ? -2.602 -11.437 7.430 1.00 85.31 75 TYR A C 1
ATOM 612 O O . TYR A 1 75 ? -2.913 -10.709 6.491 1.00 85.31 75 TYR A O 1
ATOM 620 N N . GLY A 1 76 ? -1.457 -12.132 7.422 1.00 82.25 76 GLY A N 1
ATOM 621 C CA . GLY A 1 76 ? -0.475 -12.056 6.324 1.00 82.25 76 GLY A CA 1
ATOM 622 C C . GLY A 1 76 ? -1.074 -12.331 4.934 1.00 82.25 76 GLY A C 1
ATOM 623 O O . GLY A 1 76 ? -0.790 -11.607 3.978 1.00 82.25 76 GLY A O 1
ATOM 624 N N . ASP A 1 77 ? -1.995 -13.291 4.852 1.00 82.00 77 ASP A N 1
ATOM 625 C CA . ASP A 1 77 ? -2.625 -13.706 3.592 1.00 82.00 77 ASP A CA 1
ATOM 626 C C . ASP A 1 77 ? -3.972 -13.027 3.323 1.00 82.00 77 ASP A C 1
ATOM 628 O O . ASP A 1 77 ? -4.546 -13.186 2.250 1.00 82.00 77 ASP A O 1
ATOM 632 N N . ALA A 1 78 ? -4.497 -12.255 4.276 1.00 85.88 78 ALA A N 1
ATOM 633 C CA . ALA A 1 78 ? -5.834 -11.687 4.159 1.00 85.88 78 ALA A CA 1
ATOM 634 C C . ALA A 1 78 ? -5.887 -10.554 3.122 1.00 85.88 78 ALA A C 1
ATOM 636 O O . ALA A 1 78 ? -4.938 -9.771 2.975 1.00 85.88 78 ALA A O 1
ATOM 637 N N . ASP A 1 79 ? -7.026 -10.422 2.444 1.00 92.31 79 ASP A N 1
ATOM 638 C CA . ASP A 1 79 ? -7.410 -9.146 1.845 1.00 92.31 79 ASP A CA 1
ATOM 639 C C . ASP A 1 79 ? -7.654 -8.135 2.969 1.00 92.31 79 ASP A C 1
ATOM 641 O O . ASP A 1 79 ? -8.311 -8.427 3.973 1.00 92.31 79 ASP A O 1
ATOM 645 N N . VAL A 1 80 ? -7.093 -6.942 2.809 1.00 93.12 80 VAL A N 1
ATOM 646 C CA . VAL A 1 80 ? -7.205 -5.853 3.775 1.00 93.12 80 VAL A CA 1
ATOM 647 C C . VAL A 1 80 ? -7.601 -4.567 3.070 1.00 93.12 80 VAL A C 1
ATOM 649 O O . VAL A 1 80 ? -7.147 -4.270 1.963 1.00 93.12 80 VAL A O 1
ATOM 652 N N . ASN A 1 81 ? -8.422 -3.768 3.743 1.00 95.25 81 ASN A N 1
ATOM 653 C CA . ASN A 1 81 ? -8.587 -2.373 3.374 1.00 95.25 81 ASN A CA 1
ATOM 654 C C . ASN A 1 81 ? -7.303 -1.619 3.731 1.00 95.25 81 ASN A C 1
ATOM 656 O O . ASN A 1 81 ? -6.699 -1.872 4.776 1.00 95.25 81 ASN A O 1
ATOM 660 N N . VAL A 1 82 ? -6.904 -0.668 2.897 1.00 93.88 82 VAL A N 1
ATOM 661 C CA . VAL A 1 82 ? -5.713 0.152 3.107 1.00 93.88 82 VAL A CA 1
ATOM 662 C C . VAL A 1 82 ? -6.145 1.586 3.365 1.00 93.88 82 VAL A C 1
ATOM 664 O O . VAL A 1 82 ? -6.660 2.258 2.475 1.00 93.88 82 VAL A O 1
ATOM 667 N N . LEU A 1 83 ? -5.930 2.051 4.593 1.00 92.19 83 LEU A N 1
ATOM 668 C CA . LEU A 1 83 ? -6.149 3.434 4.993 1.00 92.19 83 LEU A CA 1
ATOM 669 C C . LEU A 1 83 ? -4.797 4.098 5.241 1.00 92.19 83 LEU A C 1
ATOM 671 O O . LEU A 1 83 ? -4.075 3.720 6.158 1.00 92.19 83 LEU A O 1
ATOM 675 N N . MET A 1 84 ? -4.447 5.112 4.459 1.00 87.75 84 MET A N 1
ATOM 676 C CA . MET A 1 84 ? -3.134 5.750 4.580 1.00 87.75 84 MET A CA 1
ATOM 677 C C . MET A 1 84 ? -3.269 7.248 4.779 1.00 87.75 84 MET A C 1
ATOM 679 O O . MET A 1 84 ? -3.926 7.937 4.001 1.00 87.75 84 MET A O 1
ATOM 683 N N . LYS A 1 85 ? -2.605 7.788 5.800 1.00 85.25 85 LYS A N 1
ATOM 684 C CA . LYS A 1 85 ? -2.321 9.221 5.838 1.00 85.25 85 LYS A CA 1
ATOM 685 C C . LYS A 1 85 ? -1.147 9.480 4.891 1.00 85.25 85 LYS A C 1
ATOM 687 O O . LYS A 1 85 ? -0.079 8.897 5.049 1.00 85.25 85 LYS A O 1
ATOM 692 N N . VAL A 1 86 ? -1.347 10.350 3.911 1.00 82.00 86 VAL A N 1
ATOM 693 C CA . VAL A 1 86 ? -0.303 10.767 2.970 1.00 82.00 86 VAL A CA 1
ATOM 694 C C . VAL A 1 86 ? 0.009 12.227 3.259 1.00 82.00 86 VAL A C 1
ATOM 696 O O . VAL A 1 86 ? -0.904 13.055 3.261 1.00 82.00 86 VAL A O 1
ATOM 699 N N . GLU A 1 87 ? 1.270 12.549 3.557 1.00 74.19 87 GLU A N 1
ATOM 700 C CA . GLU A 1 87 ? 1.690 13.954 3.629 1.00 74.19 87 GLU A CA 1
ATOM 701 C C . GLU A 1 87 ? 1.802 14.495 2.207 1.00 74.19 87 GLU A C 1
ATOM 703 O O . GLU A 1 87 ? 2.828 14.360 1.538 1.00 74.19 87 GLU A O 1
ATOM 708 N N . ASP A 1 88 ? 0.697 15.051 1.726 1.00 63.31 88 ASP A N 1
ATOM 709 C CA . ASP A 1 88 ? 0.608 15.600 0.387 1.00 63.31 88 ASP A CA 1
ATOM 710 C C . ASP A 1 88 ? 0.900 17.104 0.430 1.00 63.31 88 ASP A C 1
ATOM 712 O O . ASP A 1 88 ? 0.060 17.909 0.827 1.00 63.31 88 ASP A O 1
ATOM 716 N N . ARG A 1 89 ? 2.121 17.493 0.046 1.00 56.91 89 ARG A N 1
ATOM 717 C CA . ARG A 1 89 ? 2.449 18.902 -0.240 1.00 56.91 89 ARG A CA 1
ATOM 718 C C . ARG A 1 89 ? 2.088 19.302 -1.677 1.00 56.91 89 ARG A C 1
ATOM 720 O O . ARG A 1 89 ? 2.361 20.432 -2.068 1.00 56.91 89 ARG A O 1
ATOM 727 N N . PHE A 1 90 ? 1.504 18.399 -2.467 1.00 54.75 90 PHE A N 1
ATOM 728 C CA . PHE A 1 90 ? 1.299 18.553 -3.905 1.00 54.75 90 PHE A CA 1
ATOM 729 C C . PHE A 1 90 ? -0.164 18.276 -4.302 1.00 54.75 90 PHE A C 1
ATOM 731 O O . PHE A 1 90 ? -0.450 17.353 -5.060 1.00 54.75 90 PHE A O 1
ATOM 738 N N . ASN A 1 91 ? -1.080 19.119 -3.805 1.00 53.47 91 ASN A N 1
ATOM 739 C CA . ASN A 1 91 ? -2.440 19.380 -4.315 1.00 53.47 91 ASN A CA 1
ATOM 740 C C . ASN A 1 91 ? -3.049 18.314 -5.253 1.00 53.47 91 ASN A C 1
ATOM 742 O O . ASN A 1 91 ? -3.164 18.537 -6.459 1.00 53.47 91 ASN A O 1
ATOM 746 N N . GLY A 1 92 ? -3.503 17.185 -4.700 1.00 57.91 92 GLY A N 1
ATOM 747 C CA . GLY A 1 92 ? -4.415 16.271 -5.400 1.00 57.91 92 GLY A CA 1
ATOM 748 C C . GLY A 1 92 ? -3.795 15.493 -6.562 1.00 57.91 92 GLY A C 1
ATOM 749 O O . GLY A 1 92 ? -4.525 14.920 -7.372 1.00 57.91 92 GLY A O 1
ATOM 750 N N . LYS A 1 93 ? -2.462 15.455 -6.663 1.00 68.62 93 LYS A N 1
ATOM 751 C CA . LYS A 1 93 ? -1.784 14.633 -7.664 1.00 68.62 93 LYS A CA 1
ATOM 752 C C . LYS A 1 93 ? -1.944 13.147 -7.312 1.00 68.62 93 LYS A C 1
ATOM 754 O O . LYS A 1 93 ? -1.822 12.751 -6.147 1.00 68.62 93 LYS A O 1
ATOM 759 N N . LYS A 1 94 ? -2.207 12.321 -8.331 1.00 74.88 94 LYS A N 1
ATOM 760 C CA . LYS A 1 94 ? -2.042 10.868 -8.212 1.00 74.88 94 LYS A CA 1
ATOM 761 C C . LYS A 1 94 ? -0.559 10.547 -8.031 1.00 74.88 94 LYS A C 1
ATOM 763 O O . LYS A 1 94 ? 0.287 11.133 -8.710 1.00 74.88 94 LYS A O 1
ATOM 768 N N . PHE A 1 95 ? -0.264 9.646 -7.110 1.00 81.88 95 PHE A N 1
ATOM 769 C CA . PHE A 1 95 ? 1.070 9.121 -6.854 1.00 81.88 95 PHE A CA 1
ATOM 770 C C . PHE A 1 95 ? 1.071 7.607 -7.023 1.00 81.88 95 PHE A C 1
ATOM 772 O O . PHE A 1 95 ? 0.040 6.965 -6.833 1.00 81.88 95 PHE A O 1
ATOM 779 N N . LEU A 1 96 ? 2.272 7.050 -7.168 1.00 83.88 96 LEU A N 1
ATOM 780 C CA . LEU A 1 96 ? 2.557 5.620 -7.106 1.00 83.88 96 LEU A CA 1
ATOM 781 C C . LEU A 1 96 ? 1.776 4.860 -6.026 1.00 83.88 96 LEU A C 1
ATOM 783 O O . LEU A 1 96 ? 1.354 3.721 -6.218 1.00 83.88 96 LEU A O 1
ATOM 787 N N . CYS A 1 97 ? 1.577 5.478 -4.862 1.00 86.62 97 CYS A N 1
ATOM 788 C CA . CYS A 1 97 ? 0.857 4.854 -3.763 1.00 86.62 97 CYS A CA 1
ATOM 789 C C . CYS A 1 97 ? -0.629 4.586 -4.055 1.00 86.62 97 CYS A C 1
ATOM 791 O O . CYS A 1 97 ? -1.164 3.604 -3.540 1.00 86.62 97 CYS A O 1
ATOM 793 N N . ASP A 1 98 ? -1.275 5.399 -4.894 1.00 87.81 98 ASP A N 1
ATOM 794 C CA . ASP A 1 98 ? -2.683 5.233 -5.270 1.00 87.81 98 ASP A CA 1
ATOM 795 C C . ASP A 1 98 ? -2.900 4.062 -6.222 1.00 87.81 98 ASP A C 1
ATOM 797 O O . ASP A 1 98 ? -4.009 3.545 -6.305 1.00 87.81 98 ASP A O 1
ATOM 801 N N . GLU A 1 99 ? -1.859 3.645 -6.940 1.00 88.19 99 GLU A N 1
ATOM 802 C CA . GLU A 1 99 ? -1.894 2.477 -7.819 1.00 88.19 99 GLU A CA 1
ATOM 803 C C . GLU A 1 99 ? -1.426 1.223 -7.070 1.00 88.19 99 GLU A C 1
ATOM 805 O O . GLU A 1 99 ? -2.037 0.154 -7.159 1.00 88.19 99 GLU A O 1
ATOM 810 N N . PHE A 1 100 ? -0.374 1.362 -6.260 1.00 90.12 100 PHE A N 1
ATOM 811 C CA . PHE A 1 100 ? 0.272 0.241 -5.588 1.00 90.12 100 PHE A CA 1
ATOM 812 C C . PHE A 1 100 ? -0.515 -0.294 -4.381 1.00 90.12 100 PHE A C 1
ATOM 814 O O . PHE A 1 100 ? -0.688 -1.508 -4.232 1.00 90.12 100 PHE A O 1
ATOM 821 N N . TRP A 1 101 ? -0.996 0.580 -3.492 1.00 92.38 101 TRP A N 1
ATOM 822 C CA . TRP A 1 101 ? -1.636 0.159 -2.241 1.00 92.38 101 TRP A CA 1
ATOM 823 C C . TRP A 1 101 ? -2.988 -0.549 -2.404 1.00 92.38 101 TRP A C 1
ATOM 825 O O . TRP A 1 101 ? -3.194 -1.531 -1.683 1.00 92.38 101 TRP A O 1
ATOM 835 N N . PRO A 1 102 ? -3.893 -0.149 -3.325 1.00 92.19 102 PRO A N 1
ATOM 836 C CA . PRO A 1 102 ? -5.112 -0.916 -3.571 1.00 92.19 102 PRO A CA 1
ATOM 837 C C . PRO A 1 102 ? -4.805 -2.345 -4.024 1.00 92.19 102 PRO A C 1
ATOM 839 O O . PRO A 1 102 ? -5.375 -3.292 -3.483 1.00 92.19 102 PRO A O 1
ATOM 842 N N . LYS A 1 103 ? -3.850 -2.513 -4.955 1.00 91.44 103 LYS A N 1
ATOM 843 C CA . LYS A 1 103 ? -3.431 -3.839 -5.430 1.00 91.44 103 LYS A CA 1
ATOM 844 C C . LYS A 1 103 ? -2.837 -4.678 -4.304 1.00 91.44 103 LYS A C 1
ATOM 846 O O . LYS A 1 103 ? -3.203 -5.837 -4.153 1.00 91.44 103 LYS A O 1
ATOM 851 N N . PHE A 1 104 ? -1.975 -4.101 -3.467 1.00 92.19 104 PHE A N 1
ATOM 852 C CA . PHE A 1 104 ? -1.418 -4.812 -2.314 1.00 92.19 104 PHE A CA 1
ATOM 853 C C . PHE A 1 104 ? -2.493 -5.274 -1.313 1.00 92.19 104 PHE A C 1
ATOM 855 O O . PHE A 1 104 ? -2.439 -6.397 -0.788 1.00 92.19 104 PHE A O 1
ATOM 862 N N . GLY A 1 105 ? -3.446 -4.387 -1.017 1.00 91.75 105 GLY A N 1
ATOM 863 C CA . GLY A 1 105 ? -4.507 -4.627 -0.050 1.00 91.75 105 GLY A CA 1
ATOM 864 C C . GLY A 1 105 ? -5.483 -5.704 -0.500 1.00 91.75 105 GLY A C 1
ATOM 865 O O . GLY A 1 105 ? -5.825 -6.573 0.297 1.00 91.75 105 GLY A O 1
ATOM 866 N N . GLY A 1 106 ? -5.919 -5.657 -1.761 1.00 89.81 106 GLY A N 1
ATOM 867 C CA . GLY A 1 106 ? -7.013 -6.487 -2.282 1.00 89.81 106 GLY A CA 1
ATOM 868 C C . GLY A 1 106 ? -8.407 -6.035 -1.822 1.00 89.81 106 GLY A C 1
ATOM 869 O O . GLY A 1 106 ? -9.403 -6.420 -2.423 1.00 89.81 106 GLY A O 1
ATOM 870 N N . GLY A 1 107 ? -8.486 -5.192 -0.785 1.00 90.00 107 GLY A N 1
ATOM 871 C CA . GLY A 1 107 ? -9.709 -4.546 -0.314 1.00 90.00 107 GLY A CA 1
ATOM 872 C C . GLY A 1 107 ? -9.832 -3.084 -0.756 1.00 90.00 107 GLY A C 1
ATOM 873 O O . GLY A 1 107 ? -9.241 -2.641 -1.741 1.00 90.00 107 GLY A O 1
ATOM 874 N N . LYS A 1 108 ? -10.609 -2.300 -0.000 1.00 92.69 108 LYS A N 1
ATOM 875 C CA . LYS A 1 108 ? -10.819 -0.873 -0.287 1.00 92.69 108 LYS A CA 1
ATOM 876 C C . LYS A 1 108 ? -9.575 -0.056 0.047 1.00 92.69 108 LYS A C 1
ATOM 878 O O . LYS A 1 108 ? -9.001 -0.215 1.120 1.00 92.69 108 LYS A O 1
ATOM 883 N N . TYR A 1 109 ? -9.217 0.879 -0.825 1.00 92.94 109 TYR A N 1
ATOM 884 C CA . TYR A 1 109 ? -8.193 1.886 -0.559 1.00 92.94 109 TYR A CA 1
ATOM 885 C C . TYR A 1 109 ? -8.834 3.238 -0.232 1.00 92.94 109 TYR A C 1
ATOM 887 O O . TYR A 1 109 ? -9.816 3.641 -0.857 1.00 92.94 109 TYR A O 1
ATOM 895 N N . SER A 1 110 ? -8.298 3.945 0.759 1.00 91.00 110 SER A N 1
ATOM 896 C CA . SER A 1 110 ? -8.682 5.323 1.064 1.00 91.00 110 SER A CA 1
ATOM 897 C C . SER A 1 110 ? -7.495 6.100 1.622 1.00 91.00 110 SER A C 1
ATOM 899 O O . SER A 1 110 ? -6.733 5.591 2.450 1.00 91.00 110 SER A O 1
ATOM 901 N N . ARG A 1 111 ? -7.358 7.367 1.228 1.00 88.06 111 ARG A N 1
ATOM 902 C CA . ARG A 1 111 ? -6.483 8.297 1.945 1.00 88.06 111 ARG A CA 1
ATOM 903 C C . ARG A 1 111 ? -7.231 8.846 3.153 1.00 88.06 111 ARG A C 1
ATOM 905 O O . ARG A 1 111 ? -8.422 9.135 3.075 1.00 88.06 111 ARG A O 1
ATOM 912 N N . LEU A 1 112 ? -6.528 9.037 4.268 1.00 85.31 112 LEU A N 1
ATOM 913 C CA . LEU A 1 112 ? -7.124 9.596 5.486 1.00 85.31 112 LEU A CA 1
ATOM 914 C C . LEU A 1 112 ? -7.728 10.988 5.235 1.00 85.31 112 LEU A C 1
ATOM 916 O O . LEU A 1 112 ? -8.778 11.304 5.781 1.00 85.31 112 LEU A O 1
ATOM 920 N N . ASN A 1 113 ? -7.086 11.791 4.382 1.00 78.00 113 ASN A N 1
ATOM 921 C CA . ASN A 1 113 ? -7.538 13.143 4.047 1.00 78.00 113 ASN A CA 1
ATOM 922 C C . ASN A 1 113 ? -8.802 13.156 3.166 1.00 78.00 113 ASN A C 1
ATOM 924 O O . ASN A 1 113 ? -9.493 14.169 3.132 1.00 78.00 113 ASN A O 1
ATOM 928 N N . ASP A 1 114 ? -9.128 12.043 2.502 1.00 81.25 114 ASP A N 1
ATOM 929 C CA . ASP A 1 114 ? -10.297 11.931 1.616 1.00 81.25 114 ASP A CA 1
ATOM 930 C C . ASP A 1 114 ? -11.549 11.464 2.375 1.00 81.25 114 ASP A C 1
ATOM 932 O O . ASP A 1 114 ? -12.652 11.388 1.829 1.00 81.25 114 ASP A O 1
ATOM 936 N N . LEU A 1 115 ? -11.401 11.134 3.660 1.00 83.62 115 LEU A N 1
ATOM 937 C CA . LEU A 1 115 ? -12.504 10.718 4.504 1.00 83.62 115 LEU A CA 1
ATOM 938 C C . LEU A 1 115 ? -13.407 11.919 4.833 1.00 83.62 115 LEU A C 1
ATOM 940 O O . LEU A 1 115 ? -13.070 12.773 5.644 1.00 83.62 115 LEU A O 1
ATOM 944 N N . THR A 1 116 ? -14.603 11.953 4.242 1.00 81.19 116 THR A N 1
ATOM 945 C CA . THR A 1 116 ? -15.538 13.095 4.356 1.00 81.19 116 THR A CA 1
ATOM 946 C C . THR A 1 116 ? -16.494 13.032 5.549 1.00 81.19 116 THR A C 1
ATOM 948 O O . THR A 1 116 ? -17.128 14.026 5.903 1.00 81.19 116 THR A O 1
ATOM 951 N N . ARG A 1 117 ? -16.652 11.857 6.167 1.00 80.25 117 ARG A N 1
ATOM 952 C CA . ARG A 1 117 ? -17.558 11.645 7.302 1.00 80.25 117 ARG A CA 1
ATOM 953 C C . ARG A 1 117 ? -16.858 11.945 8.633 1.00 80.25 117 ARG A C 1
ATOM 955 O O . ARG A 1 117 ? -15.669 11.683 8.768 1.00 80.25 117 ARG A O 1
ATOM 962 N N . PRO A 1 118 ? -17.592 12.433 9.648 1.00 74.38 118 PRO A N 1
ATOM 963 C CA . PRO A 1 118 ? -16.993 12.810 10.928 1.00 74.38 118 PRO A CA 1
ATOM 964 C C . PRO A 1 118 ? -16.529 11.607 11.760 1.00 74.38 118 PRO A C 1
ATOM 966 O O . PRO A 1 118 ? -15.632 11.750 12.585 1.00 74.38 118 PRO A O 1
ATOM 969 N N . ILE A 1 119 ? -17.147 10.432 11.581 1.00 82.19 119 ILE A N 1
ATOM 970 C CA . ILE A 1 119 ? -16.853 9.236 12.378 1.00 82.19 119 ILE A CA 1
ATOM 971 C C . ILE A 1 119 ? -16.830 8.003 11.477 1.00 82.19 119 ILE A C 1
ATOM 973 O O . ILE A 1 119 ? -17.808 7.708 10.787 1.00 82.19 119 ILE A O 1
ATOM 977 N N . TYR A 1 120 ? -15.734 7.252 11.561 1.00 86.12 120 TYR A N 1
ATOM 978 C CA . TYR A 1 120 ? -15.590 5.920 10.983 1.00 86.12 120 TYR A CA 1
ATOM 979 C C . TYR A 1 120 ? -15.433 4.897 12.103 1.00 86.12 120 TYR A C 1
ATOM 981 O O . TYR A 1 120 ? -14.680 5.117 13.052 1.00 86.12 120 TYR A O 1
ATOM 989 N N . ARG A 1 121 ? -16.146 3.777 11.991 1.00 85.88 121 ARG A N 1
ATOM 990 C CA . ARG A 1 121 ? -16.054 2.648 12.919 1.00 85.88 121 ARG A CA 1
ATOM 991 C C . ARG A 1 121 ? -15.513 1.445 12.160 1.00 85.88 121 ARG A C 1
ATOM 993 O O . ARG A 1 121 ? -16.206 0.880 11.322 1.00 85.88 121 ARG A O 1
ATOM 1000 N N . PHE A 1 122 ? -14.282 1.059 12.460 1.00 88.62 122 PHE A N 1
ATOM 1001 C CA . PHE A 1 122 ? -13.633 -0.092 11.839 1.00 88.62 122 PHE A CA 1
ATOM 1002 C C . PHE A 1 122 ? -13.951 -1.361 12.624 1.00 88.62 122 PHE A C 1
ATOM 1004 O O . PHE A 1 122 ? -13.831 -1.363 13.849 1.00 88.62 122 PHE A O 1
ATOM 1011 N N . GLN A 1 123 ? -14.309 -2.444 11.930 1.00 87.38 123 GLN A N 1
ATOM 1012 C CA . GLN A 1 123 ? -14.487 -3.753 12.562 1.00 87.38 123 GLN A CA 1
ATOM 1013 C C . GLN A 1 123 ? -13.165 -4.247 13.165 1.00 87.38 123 GLN A C 1
ATOM 1015 O O . GLN A 1 123 ? -13.129 -4.702 14.307 1.00 87.38 123 GLN A O 1
ATOM 1020 N N . ARG A 1 124 ? -12.069 -4.140 12.401 1.00 88.38 124 ARG A N 1
ATOM 1021 C CA . ARG A 1 124 ? -10.698 -4.382 12.864 1.00 88.38 124 ARG A CA 1
ATOM 1022 C C . ARG A 1 124 ? -9.750 -3.384 12.217 1.00 88.38 124 ARG A C 1
ATOM 1024 O O . ARG A 1 124 ? -9.824 -3.148 11.011 1.00 88.38 124 ARG A O 1
ATOM 1031 N N . VAL A 1 125 ? -8.828 -2.843 13.008 1.00 88.31 125 VAL A N 1
ATOM 1032 C CA . VAL A 1 125 ? -7.773 -1.957 12.513 1.00 88.31 125 VAL A CA 1
ATOM 1033 C C . VAL A 1 125 ? -6.410 -2.397 13.038 1.00 88.31 125 VAL A C 1
ATOM 1035 O O . VAL A 1 125 ? -6.228 -2.590 14.239 1.00 88.31 125 VAL A O 1
ATOM 1038 N N . ILE A 1 126 ? -5.453 -2.567 12.129 1.00 83.75 126 ILE A N 1
ATOM 1039 C CA . ILE A 1 126 ? -4.049 -2.845 12.434 1.00 83.75 126 ILE A CA 1
ATOM 1040 C C . ILE A 1 126 ? -3.281 -1.548 12.211 1.00 83.75 126 ILE A C 1
ATOM 1042 O O . ILE A 1 126 ? -3.210 -1.048 11.089 1.00 83.75 126 ILE A O 1
ATOM 1046 N N . VAL A 1 127 ? -2.718 -0.994 13.283 1.00 79.88 127 VAL A N 1
ATOM 1047 C CA . VAL A 1 127 ? -2.041 0.307 13.255 1.00 79.88 127 VAL A CA 1
ATOM 1048 C C . VAL A 1 127 ? -0.548 0.135 13.477 1.00 79.88 127 VAL A C 1
ATOM 1050 O O . VAL A 1 127 ? -0.123 -0.143 14.597 1.00 79.88 127 VAL A O 1
ATOM 1053 N N . GLY A 1 128 ? 0.236 0.389 12.427 1.00 61.03 128 GLY A N 1
ATOM 1054 C CA . GLY A 1 128 ? 1.693 0.524 12.486 1.00 61.03 128 GLY A CA 1
ATOM 1055 C C . GLY A 1 128 ? 2.472 -0.661 13.083 1.00 61.03 128 GLY A C 1
ATOM 1056 O O . GLY A 1 128 ? 1.927 -1.649 13.567 1.00 61.03 128 GLY A O 1
ATOM 1057 N N . SER A 1 129 ? 3.800 -0.546 13.065 1.00 57.66 129 SER A N 1
ATOM 1058 C CA . SER A 1 129 ? 4.749 -1.461 13.733 1.00 57.66 129 SER A CA 1
ATOM 1059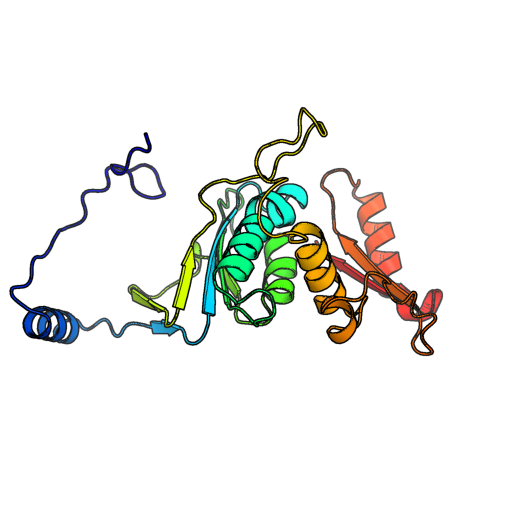 C C . SER A 1 129 ? 5.603 -0.746 14.795 1.00 57.66 129 SER A C 1
ATOM 1061 O O . SER A 1 129 ? 6.592 -1.291 15.285 1.00 57.66 129 SER A O 1
ATOM 1063 N N . ARG A 1 130 ? 5.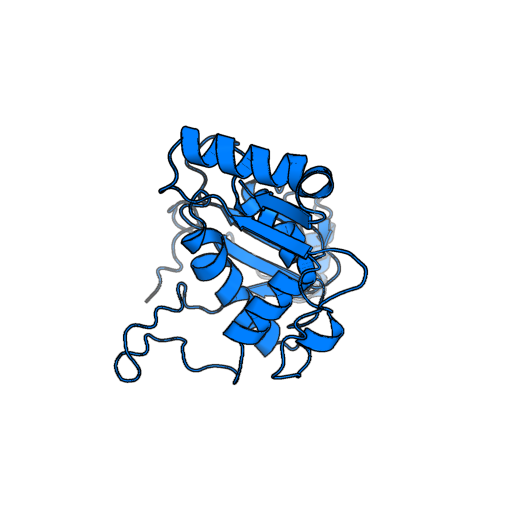245 0.504 15.139 1.00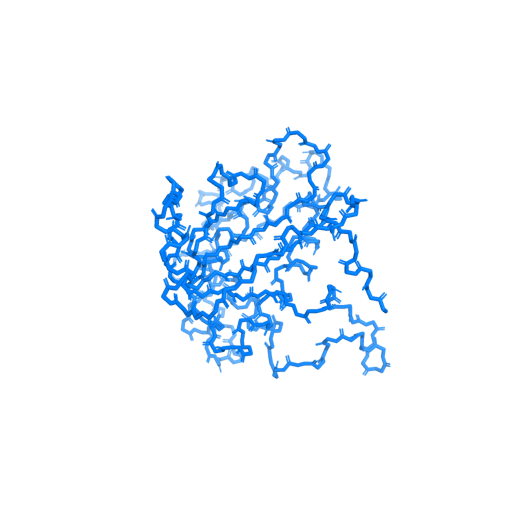 46.19 130 ARG A N 1
ATOM 1064 C CA . ARG A 1 130 ? 6.019 1.474 15.947 1.00 46.19 130 ARG A CA 1
ATOM 1065 C C . ARG A 1 130 ? 7.371 1.928 15.361 1.00 46.19 130 ARG A C 1
ATOM 1067 O O . ARG A 1 130 ? 7.913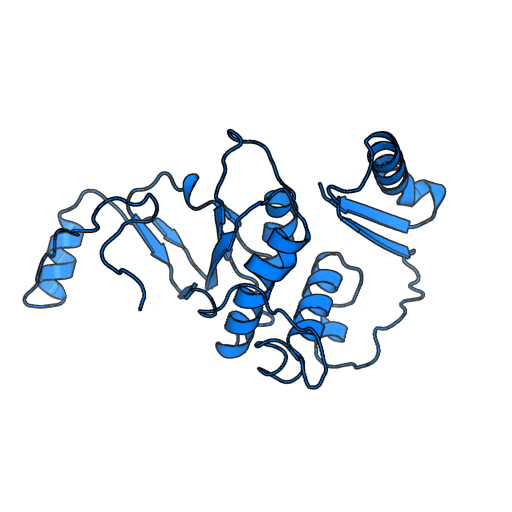 2.899 15.882 1.00 46.19 130 ARG A O 1
ATOM 1074 N N . LYS A 1 131 ? 7.915 1.306 14.304 1.00 48.41 131 LYS A N 1
ATOM 1075 C CA . LYS A 1 131 ? 9.178 1.718 13.654 1.00 48.41 131 LYS A CA 1
ATOM 1076 C C . LYS A 1 131 ? 9.016 1.782 12.130 1.00 48.41 131 LYS A C 1
ATOM 1078 O O . LYS A 1 131 ? 8.733 0.768 11.501 1.00 48.41 131 LYS A O 1
ATOM 1083 N N . MET A 1 132 ? 9.181 2.975 11.555 1.00 44.88 132 MET A N 1
ATOM 1084 C CA . MET A 1 132 ? 9.266 3.169 10.101 1.00 44.88 132 MET A CA 1
ATOM 1085 C C . MET A 1 132 ? 10.670 2.840 9.599 1.00 44.88 132 MET A C 1
ATOM 1087 O O . MET A 1 132 ? 11.636 3.059 10.329 1.00 44.88 132 MET A O 1
ATOM 1091 N N . ALA A 1 133 ? 10.751 2.370 8.352 1.00 48.62 133 ALA A N 1
ATOM 1092 C CA . ALA A 1 133 ? 11.963 1.911 7.680 1.00 48.62 133 ALA A CA 1
ATOM 1093 C C . ALA A 1 133 ? 12.617 0.707 8.385 1.00 48.62 133 ALA A C 1
ATOM 1095 O O . ALA A 1 133 ? 13.334 0.851 9.378 1.00 48.62 133 ALA A O 1
ATOM 1096 N N . HIS A 1 134 ? 12.425 -0.501 7.838 1.00 47.47 134 HIS A N 1
ATOM 1097 C CA . HIS A 1 134 ? 13.354 -1.610 8.085 1.00 47.47 134 HIS A CA 1
ATOM 1098 C C . HIS A 1 134 ? 14.636 -1.292 7.362 1.00 47.47 134 HIS A C 1
ATOM 1100 O O . HIS A 1 134 ? 14.921 -1.656 6.224 1.00 47.47 134 HIS A O 1
ATOM 1106 N N . ARG A 1 135 ? 15.392 -0.496 8.059 1.00 39.44 135 ARG A N 1
ATOM 1107 C CA . ARG A 1 135 ? 16.700 -0.126 7.670 1.00 39.44 135 ARG A CA 1
ATOM 1108 C C . ARG A 1 135 ? 17.516 -1.446 7.962 1.00 39.44 135 ARG A C 1
ATOM 1110 O O . ARG A 1 135 ? 17.325 -1.986 9.035 1.00 39.44 135 ARG A O 1
ATOM 1117 N N . SER A 1 136 ? 18.278 -2.072 7.029 1.00 42.09 136 SER A N 1
ATOM 1118 C CA . SER A 1 136 ? 19.387 -3.037 7.291 1.00 42.09 136 SER A CA 1
ATOM 1119 C C . SER A 1 136 ? 20.734 -2.717 6.554 1.00 42.09 136 SER A C 1
ATOM 1121 O O . SER A 1 136 ? 20.682 -2.507 5.355 1.00 42.09 136 SER A O 1
ATOM 1123 N N . PHE A 1 137 ? 21.917 -2.625 7.205 1.00 35.34 137 PHE A N 1
ATOM 1124 C CA . PHE A 1 137 ? 23.186 -1.998 6.716 1.00 35.34 137 PHE A CA 1
ATOM 1125 C C . PHE A 1 137 ? 24.480 -2.864 6.928 1.00 35.34 137 PHE A C 1
ATOM 1127 O O . PHE A 1 137 ? 25.546 -2.277 7.048 1.00 35.34 137 PHE A O 1
ATOM 1134 N N . ASN A 1 138 ? 24.447 -4.216 6.947 1.00 33.75 138 ASN A N 1
ATOM 1135 C CA . ASN A 1 138 ? 25.269 -5.165 7.771 1.00 33.75 138 ASN A CA 1
ATOM 1136 C C . ASN A 1 138 ? 24.478 -6.428 8.089 1.00 33.75 138 ASN A C 1
ATOM 1138 O O . ASN A 1 138 ? 23.272 -6.352 8.198 1.00 33.75 138 ASN A O 1
ATOM 1142 N N . THR A 1 139 ? 25.141 -7.549 8.332 1.00 42.66 139 THR A N 1
ATOM 1143 C CA . THR A 1 139 ? 24.679 -8.726 9.066 1.00 42.66 139 THR A CA 1
ATOM 1144 C C . THR A 1 139 ? 25.132 -8.699 10.537 1.00 42.66 139 THR A C 1
ATOM 1146 O O . THR A 1 139 ? 24.485 -9.336 11.358 1.00 42.66 139 THR A O 1
ATOM 1149 N N . ASP A 1 140 ? 26.129 -7.853 10.859 1.00 44.22 140 ASP A N 1
ATOM 1150 C CA . ASP A 1 140 ? 26.414 -7.221 12.172 1.00 44.22 140 ASP A CA 1
ATOM 1151 C C . ASP A 1 140 ? 26.050 -5.723 12.209 1.00 44.22 140 ASP A C 1
ATOM 1153 O O . ASP A 1 140 ? 26.119 -5.038 13.225 1.00 44.22 140 ASP A O 1
ATOM 1157 N N . THR A 1 141 ? 25.637 -5.184 11.070 1.00 36.88 141 THR A N 1
ATOM 1158 C CA . THR A 1 141 ? 24.989 -3.869 10.953 1.00 36.88 141 THR A CA 1
ATOM 1159 C C . THR A 1 141 ? 23.617 -4.041 10.305 1.00 36.88 141 THR A C 1
ATOM 1161 O O . THR A 1 141 ? 23.172 -3.254 9.481 1.00 36.88 141 THR A O 1
ATOM 1164 N N . THR A 1 142 ? 22.953 -5.134 10.655 1.00 42.44 142 THR A N 1
ATOM 1165 C CA . THR A 1 142 ? 21.574 -5.449 10.296 1.00 42.44 142 THR A CA 1
ATOM 1166 C C . THR A 1 142 ? 20.764 -4.417 11.040 1.00 42.44 142 THR A C 1
ATOM 1168 O O . THR A 1 142 ? 20.599 -4.472 12.255 1.00 42.44 142 THR A O 1
ATOM 1171 N N . MET A 1 143 ? 20.368 -3.364 10.339 1.00 37.75 143 MET A N 1
ATOM 1172 C CA . MET A 1 143 ? 19.542 -2.340 10.947 1.00 37.75 143 MET A CA 1
ATOM 1173 C C . MET A 1 143 ? 18.211 -2.943 11.453 1.00 37.75 143 MET A C 1
ATOM 1175 O O . MET A 1 143 ? 17.745 -4.014 11.023 1.00 37.75 143 MET A O 1
ATOM 1179 N N . PRO A 1 144 ? 17.659 -2.301 12.490 1.00 33.72 144 PRO A N 1
ATOM 1180 C CA . PRO A 1 144 ? 16.632 -2.901 13.316 1.00 33.72 144 PRO A CA 1
ATOM 1181 C C . PRO A 1 144 ? 15.370 -3.198 12.507 1.00 33.72 144 PRO A C 1
ATOM 1183 O O . PRO A 1 144 ? 14.668 -2.286 12.070 1.00 33.72 144 PRO A O 1
ATOM 1186 N N . GLY A 1 145 ? 15.103 -4.497 12.350 1.00 39.31 145 GLY A N 1
ATOM 1187 C CA . GLY A 1 145 ? 14.001 -5.051 11.572 1.00 39.31 145 GLY A CA 1
ATOM 1188 C C . GLY A 1 145 ? 14.333 -6.378 10.867 1.00 39.31 145 GLY A C 1
ATOM 1189 O O . GLY A 1 145 ? 13.492 -7.245 10.666 1.00 39.31 145 GLY A O 1
ATOM 1190 N N . SER A 1 146 ? 15.595 -6.615 10.563 1.00 42.38 146 SER A N 1
ATOM 1191 C CA . SER A 1 146 ? 16.096 -7.908 10.065 1.00 42.38 146 SER A CA 1
ATOM 1192 C C . SER A 1 146 ? 15.855 -9.114 10.992 1.00 42.38 146 SER A C 1
ATOM 1194 O O . SER A 1 146 ? 15.954 -10.249 10.544 1.00 42.38 146 SER A O 1
ATOM 1196 N N . TYR A 1 147 ? 15.450 -8.886 12.243 1.00 49.12 147 TYR A N 1
ATOM 1197 C CA . TYR A 1 147 ? 14.685 -9.852 13.029 1.00 49.12 147 TYR A CA 1
ATOM 1198 C C . TYR A 1 147 ? 13.251 -9.343 13.183 1.00 49.12 147 TYR A C 1
ATOM 1200 O O . TYR A 1 147 ? 13.047 -8.271 13.754 1.00 49.12 147 TYR A O 1
ATOM 1208 N N . THR A 1 148 ? 12.267 -10.104 12.685 1.00 53.97 148 THR A N 1
ATOM 1209 C CA . THR A 1 148 ? 10.962 -10.385 13.324 1.00 53.97 148 THR A CA 1
ATOM 1210 C C . THR A 1 148 ? 10.033 -11.139 12.352 1.00 53.97 148 THR A C 1
ATOM 1212 O O . THR A 1 148 ? 9.620 -10.588 11.336 1.00 53.97 148 THR A O 1
ATOM 1215 N N . TYR A 1 149 ? 9.692 -12.390 12.704 1.00 53.88 149 TYR A N 1
ATOM 1216 C CA . TYR A 1 149 ? 8.961 -13.409 11.919 1.00 53.88 149 TYR A CA 1
ATOM 1217 C C . TYR A 1 149 ? 9.720 -13.887 10.667 1.00 53.88 149 TYR A C 1
ATOM 1219 O O . TYR A 1 149 ? 9.908 -13.123 9.725 1.00 53.88 149 TYR A O 1
ATOM 1227 N N . GLU A 1 150 ? 10.163 -15.152 10.691 1.00 54.44 150 GLU A N 1
ATOM 1228 C CA . GLU A 1 150 ? 11.293 -15.778 9.958 1.00 54.44 150 GLU A CA 1
ATOM 1229 C C . GLU A 1 150 ? 11.298 -15.702 8.420 1.00 54.44 150 GLU A C 1
ATOM 1231 O O . GLU A 1 150 ? 12.166 -16.291 7.786 1.00 54.44 150 GLU A O 1
ATOM 1236 N N . ASN A 1 151 ? 10.390 -14.958 7.789 1.00 69.69 151 ASN A N 1
ATOM 1237 C CA . ASN A 1 151 ? 10.458 -14.706 6.354 1.00 69.69 151 ASN A CA 1
ATOM 1238 C C . ASN A 1 151 ? 9.641 -13.485 5.890 1.00 69.69 151 ASN A C 1
ATOM 1240 O O . ASN A 1 151 ? 9.165 -13.451 4.759 1.00 69.69 151 ASN A O 1
ATOM 1244 N N . SER A 1 152 ? 9.415 -12.484 6.747 1.00 75.75 152 SER A N 1
ATOM 1245 C CA . SER A 1 152 ? 8.452 -11.406 6.459 1.00 75.75 152 SER A CA 1
ATOM 1246 C C . SER A 1 152 ? 8.758 -10.596 5.190 1.00 75.75 152 SER A C 1
ATOM 1248 O O . SER A 1 152 ? 7.830 -10.274 4.453 1.00 75.75 152 SER A O 1
ATOM 1250 N N . LEU A 1 153 ? 10.025 -10.308 4.871 1.00 78.38 153 LEU A N 1
ATOM 1251 C CA . LEU A 1 153 ? 10.392 -9.626 3.618 1.00 78.38 153 LEU A CA 1
ATOM 1252 C C . LEU A 1 153 ? 10.111 -10.488 2.382 1.00 78.38 153 LEU A C 1
ATOM 1254 O O . LEU A 1 153 ? 9.590 -9.997 1.379 1.00 78.38 153 LEU A O 1
ATOM 1258 N N . TYR A 1 154 ? 10.437 -11.774 2.455 1.00 78.19 154 TYR A N 1
ATOM 1259 C CA . TYR A 1 154 ? 10.107 -12.718 1.396 1.00 78.19 154 TYR A CA 1
ATOM 1260 C C . TYR A 1 154 ? 8.590 -12.814 1.233 1.00 78.19 154 TYR A C 1
ATOM 1262 O O . TYR A 1 154 ? 8.102 -12.603 0.135 1.00 78.19 154 TYR A O 1
ATOM 1270 N N . MET A 1 155 ? 7.832 -13.023 2.315 1.00 81.75 155 MET A N 1
ATOM 1271 C CA . MET A 1 155 ? 6.365 -13.093 2.288 1.00 81.75 155 MET A CA 1
ATOM 1272 C C . MET A 1 155 ? 5.744 -11.806 1.732 1.00 81.75 155 MET A C 1
ATOM 1274 O O . MET A 1 155 ? 4.790 -11.859 0.962 1.00 81.75 155 MET A O 1
ATOM 1278 N N . TYR A 1 156 ? 6.315 -10.648 2.068 1.00 85.81 156 TYR A N 1
ATOM 1279 C CA . TYR A 1 156 ? 5.900 -9.359 1.520 1.00 85.81 156 TYR A CA 1
ATOM 1280 C C . TYR A 1 156 ? 6.104 -9.310 0.006 1.00 85.81 156 TYR A C 1
ATOM 1282 O O . TYR A 1 156 ? 5.198 -8.938 -0.736 1.00 85.81 156 TYR A O 1
ATOM 1290 N N . THR A 1 157 ? 7.281 -9.742 -0.446 1.00 83.94 157 THR A N 1
ATOM 1291 C CA . THR A 1 157 ? 7.635 -9.814 -1.865 1.00 83.94 157 THR A CA 1
ATOM 1292 C C . THR A 1 157 ? 6.722 -10.790 -2.600 1.00 83.94 157 THR A C 1
ATOM 1294 O O . THR A 1 157 ? 6.133 -10.420 -3.608 1.00 83.94 157 THR A O 1
ATOM 1297 N N . GLN A 1 158 ? 6.525 -11.996 -2.064 1.00 83.44 158 GLN A N 1
ATOM 1298 C CA . GLN A 1 158 ? 5.636 -13.003 -2.639 1.00 83.44 158 GLN A CA 1
ATOM 1299 C C . GLN A 1 158 ? 4.201 -12.497 -2.750 1.00 83.44 158 GLN A C 1
ATOM 1301 O O . GLN A 1 158 ? 3.570 -12.668 -3.789 1.00 83.44 158 GLN A O 1
ATOM 1306 N N . ARG A 1 159 ? 3.700 -11.806 -1.720 1.00 87.62 159 ARG A N 1
ATOM 1307 C CA . ARG A 1 159 ? 2.382 -11.173 -1.766 1.00 87.62 159 ARG A CA 1
ATOM 1308 C C . ARG A 1 159 ? 2.299 -10.150 -2.892 1.00 87.62 159 ARG A C 1
ATOM 1310 O O . ARG A 1 159 ? 1.321 -10.161 -3.628 1.00 87.62 159 ARG A O 1
ATOM 1317 N N . ILE A 1 160 ? 3.292 -9.271 -3.040 1.00 89.12 160 ILE A N 1
ATOM 1318 C CA . ILE A 1 160 ? 3.308 -8.288 -4.132 1.00 89.12 160 ILE A CA 1
ATOM 1319 C C . ILE A 1 160 ? 3.291 -9.006 -5.479 1.00 89.12 160 ILE A C 1
ATOM 1321 O O . ILE A 1 160 ? 2.397 -8.748 -6.276 1.00 89.12 160 ILE A O 1
ATOM 1325 N N . LEU A 1 161 ? 4.219 -9.936 -5.710 1.00 86.38 161 LEU A N 1
ATOM 1326 C CA . LEU A 1 161 ? 4.306 -10.684 -6.966 1.00 86.38 161 LEU A CA 1
ATOM 1327 C C . LEU A 1 161 ? 2.981 -11.384 -7.293 1.00 86.38 161 LEU A C 1
ATOM 1329 O O . LEU A 1 161 ? 2.493 -11.271 -8.414 1.00 86.38 161 LEU A O 1
ATOM 1333 N N . ALA A 1 162 ? 2.341 -12.007 -6.302 1.00 84.06 162 ALA A N 1
ATOM 1334 C CA . ALA A 1 162 ? 1.041 -12.645 -6.469 1.00 84.06 162 ALA A CA 1
ATOM 1335 C C . ALA A 1 162 ? -0.089 -11.653 -6.803 1.00 84.06 162 ALA A C 1
ATOM 1337 O O . ALA A 1 162 ? -0.944 -11.948 -7.634 1.00 84.06 162 ALA A O 1
ATOM 1338 N N . ARG A 1 163 ? -0.087 -10.440 -6.229 1.00 86.75 163 ARG A N 1
ATOM 1339 C CA . ARG A 1 163 ? -1.072 -9.386 -6.562 1.00 86.75 163 ARG A CA 1
ATOM 1340 C C . ARG A 1 163 ? -0.947 -8.848 -7.982 1.00 86.75 163 ARG A C 1
ATOM 1342 O O . ARG A 1 163 ? -1.916 -8.297 -8.499 1.00 86.75 163 ARG A O 1
ATOM 1349 N N . TYR A 1 164 ? 0.221 -9.005 -8.592 1.00 85.25 164 TYR A N 1
ATOM 1350 C CA . TYR A 1 164 ? 0.453 -8.699 -10.002 1.00 85.25 164 TYR A CA 1
ATOM 1351 C C . TYR A 1 164 ? 0.441 -9.951 -10.885 1.00 85.25 164 TYR A C 1
ATOM 1353 O O . TYR A 1 164 ? 0.793 -9.869 -12.054 1.00 85.25 164 TYR A O 1
ATOM 1361 N N . GLY A 1 165 ? 0.042 -11.108 -10.346 1.00 80.31 165 GLY A N 1
ATOM 1362 C CA . GLY A 1 165 ? -0.051 -12.353 -11.103 1.00 80.31 165 GLY A CA 1
ATOM 1363 C C . GLY A 1 165 ? 1.291 -12.915 -11.574 1.00 80.31 165 GLY A C 1
ATOM 1364 O O . GLY A 1 165 ? 1.286 -13.795 -12.426 1.00 80.31 165 GLY A O 1
ATOM 1365 N N . ILE A 1 166 ? 2.421 -12.430 -11.048 1.00 81.25 166 ILE A N 1
ATOM 1366 C CA . ILE A 1 166 ? 3.762 -12.923 -11.401 1.00 81.25 166 ILE A CA 1
ATOM 1367 C C . ILE A 1 166 ? 4.004 -14.303 -10.777 1.00 81.25 166 ILE A C 1
ATOM 1369 O O . ILE A 1 166 ? 4.549 -15.181 -11.432 1.00 81.25 166 ILE A O 1
ATOM 1373 N N . ASN A 1 167 ? 3.554 -14.507 -9.534 1.00 73.81 167 ASN A N 1
ATOM 1374 C CA . ASN A 1 167 ? 3.622 -15.799 -8.848 1.00 73.81 167 ASN A CA 1
ATOM 1375 C C . ASN A 1 167 ? 2.208 -16.297 -8.532 1.00 73.81 167 ASN A C 1
ATOM 1377 O O . ASN A 1 167 ? 1.315 -15.497 -8.249 1.00 73.81 167 ASN A O 1
ATOM 1381 N N . ASP A 1 168 ? 2.013 -17.616 -8.489 1.00 64.00 168 ASP A N 1
ATOM 1382 C CA . ASP A 1 168 ? 0.773 -18.188 -7.965 1.00 64.00 168 ASP A CA 1
ATOM 1383 C C . ASP A 1 168 ? 0.658 -17.896 -6.456 1.00 64.00 168 ASP A C 1
ATOM 1385 O O . ASP A 1 168 ? 1.602 -18.106 -5.683 1.00 64.00 168 ASP A O 1
ATOM 1389 N N . VAL A 1 169 ? -0.521 -17.456 -6.014 1.00 55.19 169 VAL A N 1
ATOM 1390 C CA . VAL A 1 169 ? -0.876 -17.268 -4.602 1.00 55.19 169 VAL A CA 1
ATOM 1391 C C . VAL A 1 169 ? -0.588 -18.545 -3.798 1.00 55.19 169 VAL A C 1
ATOM 1393 O O . VAL A 1 169 ? -0.171 -18.450 -2.645 1.00 55.19 169 VAL A O 1
ATOM 1396 N N . ALA A 1 170 ? -0.722 -19.739 -4.387 1.00 51.62 170 ALA A N 1
ATOM 1397 C CA . ALA A 1 170 ? -0.373 -20.995 -3.719 1.00 51.62 170 ALA A CA 1
ATOM 1398 C C . ALA A 1 170 ? 1.143 -21.153 -3.482 1.00 51.62 170 ALA A C 1
ATOM 1400 O O . ALA A 1 170 ? 1.555 -21.610 -2.415 1.00 51.62 170 ALA A O 1
ATOM 1401 N N . SER A 1 171 ? 1.980 -20.707 -4.423 1.00 49.81 171 SER A N 1
ATOM 1402 C CA . SER A 1 171 ? 3.446 -20.745 -4.299 1.00 49.81 171 SER A CA 1
ATOM 1403 C C . SER A 1 171 ? 3.993 -19.742 -3.271 1.00 49.81 171 SER A C 1
ATOM 1405 O O . SER A 1 171 ? 5.012 -20.006 -2.632 1.00 49.81 171 SER A O 1
ATOM 1407 N N . SER A 1 172 ? 3.253 -18.659 -2.995 1.00 49.78 172 SER A N 1
ATOM 1408 C CA . SER A 1 172 ? 3.583 -17.694 -1.932 1.00 49.78 172 SER A CA 1
ATOM 1409 C C . SER A 1 172 ? 3.514 -18.267 -0.502 1.00 49.78 172 SER A C 1
ATOM 1411 O O . SER A 1 172 ? 4.027 -17.648 0.431 1.00 49.78 172 SER A O 1
ATOM 1413 N N . ARG A 1 173 ? 2.914 -19.459 -0.322 1.00 51.84 173 ARG A N 1
ATOM 1414 C CA . ARG A 1 173 ? 2.586 -20.076 0.980 1.00 51.84 173 ARG A CA 1
ATOM 1415 C C . ARG A 1 173 ? 3.637 -21.032 1.564 1.00 51.84 173 ARG A C 1
ATOM 1417 O O . ARG A 1 173 ? 3.353 -21.677 2.568 1.00 51.84 173 ARG A O 1
ATOM 1424 N N . GLY A 1 174 ? 4.845 -21.124 1.002 1.00 44.12 174 GLY A N 1
ATOM 1425 C CA . GLY A 1 174 ? 5.921 -21.918 1.624 1.00 44.12 174 GLY A CA 1
ATOM 1426 C C . GLY A 1 174 ? 6.803 -22.741 0.691 1.00 44.12 174 GLY A C 1
ATOM 1427 O O . GLY A 1 174 ? 7.538 -23.597 1.173 1.00 44.12 174 GLY A O 1
ATOM 1428 N N . SER A 1 175 ? 6.778 -22.497 -0.619 1.00 40.34 175 SER A N 1
ATOM 1429 C CA . SER A 1 175 ? 7.779 -23.078 -1.511 1.00 40.34 175 SER A CA 1
ATOM 1430 C C . SER A 1 175 ? 8.980 -22.138 -1.609 1.00 40.34 175 SER A C 1
ATOM 1432 O O . SER A 1 175 ? 8.874 -21.052 -2.170 1.00 40.34 175 SER A O 1
ATOM 1434 N N . SER A 1 176 ? 10.155 -22.549 -1.118 1.00 40.22 176 SER A N 1
ATOM 1435 C CA . SER A 1 176 ? 11.429 -21.840 -1.366 1.00 40.22 176 SER A CA 1
ATOM 1436 C C . SER A 1 176 ? 11.799 -21.759 -2.853 1.00 40.22 176 SER A C 1
ATOM 1438 O O . SER A 1 176 ? 12.771 -21.102 -3.215 1.00 40.22 176 SER A O 1
ATOM 1440 N N . VAL A 1 177 ? 11.025 -22.417 -3.713 1.00 41.91 177 VAL A N 1
ATOM 1441 C CA . VAL A 1 177 ? 11.144 -22.361 -5.159 1.00 41.91 177 VAL A CA 1
ATOM 1442 C C . VAL A 1 177 ? 10.058 -21.418 -5.656 1.00 41.91 177 VAL A C 1
ATOM 1444 O O . VAL A 1 177 ? 8.881 -21.780 -5.641 1.00 41.91 177 VAL A O 1
ATOM 1447 N N . VAL A 1 178 ? 10.454 -20.210 -6.075 1.00 44.66 178 VAL A N 1
ATOM 1448 C CA . VAL A 1 178 ? 9.657 -19.431 -7.031 1.00 44.66 178 VAL A CA 1
ATOM 1449 C C . VAL A 1 178 ? 9.565 -20.328 -8.259 1.00 44.66 178 VAL A C 1
ATOM 1451 O O . VAL A 1 178 ? 10.617 -20.619 -8.837 1.00 44.66 178 VAL A O 1
ATOM 1454 N N . PRO A 1 179 ? 8.382 -20.846 -8.626 1.00 44.16 179 PRO A N 1
ATOM 1455 C CA . PRO A 1 179 ? 8.253 -21.519 -9.899 1.00 44.16 179 PRO A CA 1
ATOM 1456 C C . PRO A 1 179 ? 8.657 -20.473 -10.933 1.00 44.16 179 PRO A C 1
ATOM 1458 O O . PRO A 1 179 ? 8.019 -19.426 -11.032 1.00 44.16 179 PRO A O 1
ATOM 1461 N N . ILE A 1 180 ? 9.762 -20.702 -11.644 1.00 47.16 180 ILE A N 1
ATOM 1462 C CA . ILE A 1 180 ? 9.955 -20.034 -12.923 1.00 47.16 180 ILE A CA 1
ATOM 1463 C C . ILE A 1 180 ? 8.893 -20.689 -13.782 1.00 47.16 180 ILE A C 1
ATOM 1465 O O . ILE A 1 180 ? 9.107 -21.768 -14.333 1.00 47.16 180 ILE A O 1
ATOM 1469 N N . ASP A 1 181 ? 7.699 -20.109 -13.747 1.00 45.78 181 ASP A N 1
ATOM 1470 C CA . ASP A 1 181 ? 6.632 -20.504 -14.631 1.00 45.78 181 ASP A CA 1
ATOM 1471 C C . ASP A 1 181 ? 7.154 -20.124 -16.017 1.00 45.78 181 ASP A C 1
ATOM 1473 O O . ASP A 1 181 ? 7.058 -18.984 -16.467 1.00 45.78 181 ASP A O 1
ATOM 1477 N N . HIS A 1 182 ? 7.771 -21.087 -16.699 1.00 46.56 182 HIS A N 1
ATOM 1478 C CA . HIS A 1 182 ? 7.768 -21.120 -18.153 1.00 46.56 182 HIS A CA 1
ATOM 1479 C C . HIS A 1 182 ? 6.325 -21.443 -18.558 1.00 46.56 182 HIS A C 1
ATOM 1481 O O . HIS A 1 182 ? 6.033 -22.518 -19.071 1.00 46.56 182 HIS A O 1
ATOM 1487 N N . GLY A 1 183 ? 5.400 -20.567 -18.163 1.00 47.31 183 GLY A N 1
ATOM 1488 C CA . GLY A 1 183 ? 3.981 -20.809 -18.254 1.00 47.31 183 GLY A CA 1
ATOM 1489 C C . GLY A 1 183 ? 3.571 -20.750 -19.711 1.00 47.31 183 GLY A C 1
ATOM 1490 O O . GLY A 1 183 ? 4.006 -19.874 -20.456 1.00 47.31 183 GLY A O 1
ATOM 1491 N N . GLU A 1 184 ? 2.656 -21.628 -20.091 1.00 53.03 184 GLU A N 1
ATOM 1492 C CA . GLU A 1 184 ? 1.931 -21.635 -21.368 1.00 53.03 184 GLU A CA 1
ATOM 1493 C C . GLU A 1 184 ? 1.130 -20.326 -21.634 1.00 53.03 184 GLU A C 1
ATOM 1495 O O . GLU A 1 184 ? 0.359 -20.260 -22.583 1.00 53.03 184 GLU A O 1
ATOM 1500 N N . ASN A 1 185 ? 1.308 -19.281 -20.808 1.00 56.44 185 ASN A N 1
ATOM 1501 C CA . ASN A 1 185 ? 0.545 -18.030 -20.746 1.00 56.44 185 ASN A CA 1
ATOM 1502 C C . ASN A 1 185 ? 1.402 -16.757 -20.952 1.00 56.44 185 ASN A C 1
ATOM 1504 O O . ASN A 1 185 ? 0.975 -15.675 -20.540 1.00 56.44 185 ASN A O 1
ATOM 1508 N N . GLY A 1 186 ? 2.600 -16.877 -21.532 1.00 66.00 186 GLY A N 1
ATOM 1509 C CA . GLY A 1 186 ? 3.494 -15.738 -21.770 1.00 66.00 186 GLY A CA 1
ATOM 1510 C C . GLY A 1 186 ? 4.180 -15.215 -20.500 1.00 66.00 186 GLY A C 1
ATOM 1511 O O . GLY A 1 186 ? 3.934 -15.669 -19.378 1.00 66.00 186 GLY A O 1
ATOM 1512 N N . CYS A 1 187 ? 5.098 -14.267 -20.666 1.00 77.44 187 CYS A N 1
ATOM 1513 C CA . CYS A 1 187 ? 5.851 -13.671 -19.555 1.00 77.44 187 CYS A CA 1
ATOM 1514 C C . CYS A 1 187 ? 5.004 -12.617 -18.815 1.00 77.44 187 CYS A C 1
ATOM 1516 O O . CYS A 1 187 ? 4.076 -12.041 -19.373 1.00 77.44 187 CYS A O 1
ATOM 1518 N N . ARG A 1 188 ? 5.295 -12.346 -17.538 1.00 83.44 188 ARG A N 1
ATOM 1519 C CA . ARG A 1 188 ? 4.616 -11.302 -16.750 1.00 83.44 188 ARG A CA 1
ATOM 1520 C C . ARG A 1 188 ? 5.631 -10.425 -16.041 1.00 83.44 188 ARG A C 1
ATOM 1522 O O . ARG A 1 188 ? 6.612 -10.925 -15.492 1.00 83.44 188 ARG A O 1
ATOM 1529 N N . GLY A 1 189 ? 5.387 -9.118 -16.018 1.00 84.38 189 GLY A N 1
ATOM 1530 C CA . GLY A 1 189 ? 6.328 -8.152 -15.466 1.00 84.38 189 GLY A CA 1
ATOM 1531 C C . GLY A 1 189 ? 5.663 -6.931 -14.848 1.00 84.38 189 GLY A C 1
ATOM 1532 O O . GLY A 1 189 ? 4.544 -6.548 -15.178 1.00 84.38 189 GLY A O 1
ATOM 1533 N N . VAL A 1 190 ? 6.381 -6.285 -13.935 1.00 88.62 190 VAL A N 1
ATOM 1534 C CA . VAL A 1 190 ? 5.978 -4.996 -13.374 1.00 88.62 190 VAL A CA 1
ATOM 1535 C C . VAL A 1 190 ? 7.177 -4.068 -13.370 1.00 88.62 190 VAL A C 1
ATOM 1537 O O . VAL A 1 190 ? 8.236 -4.410 -12.843 1.00 88.62 190 VAL A O 1
ATOM 1540 N N . ILE A 1 191 ? 6.990 -2.875 -13.922 1.00 89.00 191 ILE A N 1
ATOM 1541 C CA . ILE A 1 191 ? 7.951 -1.781 -13.877 1.00 89.00 191 ILE A CA 1
ATOM 1542 C C . ILE A 1 191 ? 7.376 -0.716 -12.949 1.00 89.00 191 ILE A C 1
ATOM 1544 O O . ILE A 1 191 ? 6.248 -0.263 -13.121 1.00 89.00 191 ILE A O 1
ATOM 1548 N N . VAL A 1 192 ? 8.150 -0.323 -11.943 1.00 88.00 192 VAL A N 1
ATOM 1549 C CA . VAL A 1 192 ? 7.734 0.684 -10.964 1.00 88.00 192 VAL A CA 1
ATOM 1550 C C . VAL A 1 192 ? 8.503 1.968 -11.231 1.00 88.00 192 VAL A C 1
ATOM 1552 O O . VAL A 1 192 ? 9.738 1.934 -11.260 1.00 88.00 192 VAL A O 1
ATOM 1555 N N . ASP A 1 193 ? 7.798 3.088 -11.413 1.00 86.50 193 ASP A N 1
ATOM 1556 C CA . ASP A 1 193 ? 8.435 4.379 -11.662 1.00 86.50 193 ASP A CA 1
ATOM 1557 C C . ASP A 1 193 ? 9.406 4.735 -10.532 1.00 86.50 193 ASP A C 1
ATOM 1559 O O . ASP A 1 193 ? 9.207 4.470 -9.338 1.00 86.50 193 ASP A O 1
ATOM 1563 N N . ASN A 1 194 ? 10.501 5.366 -10.931 1.00 85.00 194 ASN A N 1
ATOM 1564 C CA . ASN A 1 194 ? 11.526 5.839 -10.036 1.00 85.00 194 ASN A CA 1
ATOM 1565 C C . ASN A 1 194 ? 11.840 7.293 -10.356 1.00 85.00 194 ASN A C 1
ATOM 1567 O O . ASN A 1 194 ? 12.049 7.674 -11.506 1.00 85.00 194 ASN A O 1
ATOM 1571 N N . LYS A 1 195 ? 12.006 8.108 -9.312 1.00 80.62 195 LYS A N 1
ATOM 1572 C CA . LYS A 1 195 ? 12.420 9.512 -9.452 1.00 80.62 195 LYS A CA 1
ATOM 1573 C C . LYS A 1 195 ? 13.728 9.712 -10.232 1.00 80.62 195 LYS A C 1
ATOM 1575 O O . LYS A 1 195 ? 14.000 10.826 -10.655 1.00 80.62 195 LYS A O 1
ATOM 1580 N N . ARG A 1 196 ? 14.563 8.672 -10.354 1.00 83.25 196 ARG A N 1
ATOM 1581 C CA . ARG A 1 196 ? 15.824 8.707 -11.107 1.00 83.25 196 ARG A CA 1
ATOM 1582 C C . ARG A 1 196 ? 15.645 8.527 -12.611 1.00 83.25 196 ARG A C 1
ATOM 1584 O O . ARG A 1 196 ? 16.574 8.866 -13.330 1.00 83.25 196 ARG A O 1
ATOM 1591 N N . PHE A 1 197 ? 14.502 8.019 -13.066 1.00 89.56 197 PHE A N 1
ATOM 1592 C CA . PHE A 1 197 ? 14.222 7.945 -14.493 1.00 89.56 197 PHE A CA 1
ATOM 1593 C C . PHE A 1 197 ? 14.087 9.360 -15.060 1.00 89.56 197 PHE A C 1
ATOM 1595 O O . PHE A 1 197 ? 13.527 10.264 -14.430 1.00 89.56 197 PHE A O 1
ATOM 1602 N N . THR A 1 198 ? 14.635 9.563 -16.242 1.00 92.19 198 THR A N 1
ATOM 1603 C CA . THR A 1 198 ? 14.395 10.728 -17.088 1.00 92.19 198 THR A CA 1
ATOM 1604 C C . THR A 1 198 ? 13.037 10.595 -17.773 1.00 92.19 198 THR A C 1
ATOM 1606 O O . THR A 1 198 ? 12.466 9.507 -17.838 1.00 92.19 198 THR A O 1
ATOM 1609 N N . ASP A 1 199 ? 12.496 11.691 -18.302 1.00 93.00 199 ASP A N 1
ATOM 1610 C CA . ASP A 1 199 ? 11.207 11.639 -19.005 1.00 93.00 199 ASP A CA 1
ATOM 1611 C C . ASP A 1 199 ? 11.275 10.777 -20.273 1.00 93.00 199 ASP A C 1
ATOM 1613 O O . ASP A 1 199 ? 10.318 10.075 -20.590 1.00 93.00 199 ASP A O 1
ATOM 1617 N N . THR A 1 200 ? 12.434 10.747 -20.938 1.00 94.94 200 THR A N 1
ATOM 1618 C CA . THR A 1 200 ? 12.694 9.853 -22.074 1.00 94.94 200 THR A CA 1
ATOM 1619 C C . THR A 1 200 ? 12.668 8.383 -21.655 1.00 94.94 200 THR A C 1
ATOM 1621 O O . THR A 1 200 ? 12.042 7.569 -22.327 1.00 94.94 200 THR A O 1
ATOM 1624 N N . GLU A 1 201 ? 13.309 8.030 -20.535 1.00 93.69 201 GLU A N 1
ATOM 1625 C CA . GLU A 1 201 ? 13.273 6.660 -20.003 1.00 93.69 201 GLU A CA 1
ATOM 1626 C C . GLU A 1 201 ? 11.860 6.265 -19.570 1.00 93.69 201 GLU A C 1
ATOM 1628 O O . GLU A 1 201 ? 11.425 5.161 -19.880 1.00 93.69 201 GLU A O 1
ATOM 1633 N N . ARG A 1 202 ? 11.110 7.163 -18.914 1.00 93.94 202 ARG A N 1
ATOM 1634 C CA . ARG A 1 202 ? 9.707 6.899 -18.554 1.00 93.94 202 ARG A CA 1
ATOM 1635 C C . ARG A 1 202 ? 8.857 6.621 -19.785 1.00 93.94 202 ARG A C 1
ATOM 1637 O O . ARG A 1 202 ? 8.181 5.604 -19.813 1.00 93.94 202 ARG A O 1
ATOM 1644 N N . ALA A 1 203 ? 8.933 7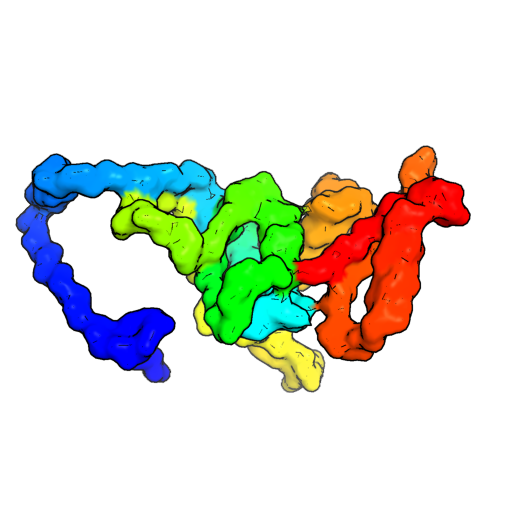.476 -20.806 1.00 94.00 203 ALA A N 1
ATOM 1645 C CA . ALA A 1 203 ? 8.170 7.293 -22.039 1.00 94.00 203 ALA A CA 1
ATOM 1646 C C . ALA A 1 203 ? 8.527 5.973 -22.743 1.00 94.00 203 ALA A C 1
ATOM 1648 O O . ALA A 1 203 ? 7.643 5.271 -23.227 1.00 94.00 203 ALA A O 1
ATOM 1649 N N . MET A 1 204 ? 9.812 5.605 -22.756 1.00 94.94 204 MET A N 1
ATOM 1650 C CA . MET A 1 204 ? 10.266 4.321 -23.290 1.00 94.94 204 MET A CA 1
ATOM 1651 C C . MET A 1 204 ? 9.683 3.140 -22.501 1.00 94.94 204 MET A C 1
ATOM 1653 O O . MET A 1 204 ? 9.134 2.224 -23.103 1.00 94.94 204 MET A O 1
ATOM 1657 N N . LEU A 1 205 ? 9.780 3.154 -21.169 1.00 94.25 205 LEU A N 1
ATOM 1658 C CA . LEU A 1 205 ? 9.302 2.065 -20.311 1.00 94.25 205 LEU A CA 1
ATOM 1659 C C . LEU A 1 205 ? 7.772 1.940 -20.330 1.00 94.25 205 LEU A C 1
ATOM 1661 O O . LEU A 1 205 ? 7.258 0.825 -20.368 1.00 94.25 205 LEU A O 1
ATOM 1665 N N . GLU A 1 206 ? 7.051 3.063 -20.353 1.00 93.56 206 GLU A N 1
ATOM 1666 C CA . GLU A 1 206 ? 5.596 3.100 -20.546 1.00 93.56 206 GLU A CA 1
ATOM 1667 C C . GLU A 1 206 ? 5.214 2.516 -21.911 1.00 93.56 206 GLU A C 1
ATOM 1669 O O . GLU A 1 206 ? 4.291 1.709 -21.992 1.00 93.56 206 GLU A O 1
ATOM 1674 N N . SER A 1 207 ? 5.957 2.857 -22.971 1.00 93.69 207 SER A N 1
ATOM 1675 C CA . SER A 1 207 ? 5.744 2.286 -24.304 1.00 93.69 207 SER A CA 1
ATOM 1676 C C . SER A 1 207 ? 6.005 0.781 -24.330 1.00 93.69 207 SER A C 1
ATOM 1678 O O . SER A 1 207 ? 5.210 0.050 -24.912 1.00 93.69 207 SER A O 1
ATOM 1680 N N . ILE A 1 208 ? 7.081 0.307 -23.693 1.00 92.31 208 ILE A N 1
ATOM 1681 C CA . ILE A 1 208 ? 7.380 -1.129 -23.583 1.00 92.31 208 ILE A CA 1
ATOM 1682 C C . ILE A 1 208 ? 6.242 -1.847 -22.858 1.00 92.31 208 ILE A C 1
ATOM 1684 O O . ILE A 1 208 ? 5.775 -2.873 -23.335 1.00 92.31 208 ILE A O 1
ATOM 1688 N N . ALA A 1 209 ? 5.766 -1.306 -21.734 1.00 92.25 209 ALA A N 1
ATOM 1689 C CA . ALA A 1 209 ? 4.652 -1.892 -20.996 1.00 92.25 209 ALA A CA 1
ATOM 1690 C C . ALA A 1 209 ? 3.368 -1.939 -21.843 1.00 92.25 209 ALA A C 1
ATOM 1692 O O . ALA A 1 209 ? 2.732 -2.986 -21.932 1.00 92.25 209 ALA A O 1
ATOM 1693 N N . ALA A 1 210 ? 3.031 -0.845 -22.533 1.00 92.56 210 ALA A N 1
ATOM 1694 C CA . ALA A 1 210 ? 1.813 -0.736 -23.335 1.00 92.56 210 ALA A CA 1
ATOM 1695 C C . ALA A 1 210 ? 1.751 -1.711 -24.524 1.00 92.56 210 ALA A C 1
ATOM 1697 O O . ALA A 1 210 ? 0.661 -2.162 -24.862 1.00 92.56 210 ALA A O 1
ATOM 1698 N N . HIS A 1 211 ? 2.895 -2.049 -25.128 1.00 91.62 211 HIS A N 1
ATOM 1699 C CA . HIS A 1 211 ? 2.966 -2.948 -26.290 1.00 91.62 211 HIS A CA 1
ATOM 1700 C C . HIS A 1 211 ? 3.502 -4.343 -25.937 1.00 91.62 211 HIS A C 1
ATOM 1702 O O . HIS A 1 211 ? 3.648 -5.193 -26.810 1.00 91.62 211 HIS A O 1
ATOM 1708 N N . SER A 1 212 ? 3.776 -4.610 -24.656 1.00 89.88 212 SER A N 1
ATOM 1709 C CA . SER A 1 212 ? 4.419 -5.850 -24.203 1.00 89.88 212 SER A CA 1
ATOM 1710 C C . SER A 1 212 ? 3.676 -7.121 -24.625 1.00 89.88 212 SER A C 1
ATOM 1712 O O . SER A 1 212 ? 4.319 -8.108 -24.985 1.00 89.88 212 SER A O 1
ATOM 1714 N N . ALA A 1 213 ? 2.342 -7.090 -24.636 1.00 86.31 213 ALA A N 1
ATOM 1715 C CA . ALA A 1 213 ? 1.533 -8.249 -24.999 1.00 86.31 213 ALA A CA 1
ATOM 1716 C C . ALA A 1 213 ? 1.655 -8.594 -26.490 1.00 86.31 213 ALA A C 1
ATOM 1718 O O . ALA A 1 213 ? 1.668 -9.766 -26.849 1.00 86.31 213 ALA A O 1
ATOM 1719 N N . GLU A 1 214 ? 1.766 -7.579 -27.348 1.00 86.56 214 GLU A N 1
ATOM 1720 C CA . GLU A 1 214 ? 1.846 -7.747 -28.801 1.00 86.56 214 GLU A CA 1
ATOM 1721 C C . GLU A 1 214 ? 3.285 -8.021 -29.258 1.00 86.56 214 GLU A C 1
ATOM 1723 O O . GLU A 1 214 ? 3.519 -8.922 -30.062 1.00 86.56 214 GLU A O 1
ATOM 1728 N N . ASP A 1 215 ? 4.252 -7.277 -28.717 1.00 87.75 215 ASP A N 1
ATOM 1729 C CA . ASP A 1 215 ? 5.639 -7.289 -29.191 1.00 87.75 215 ASP A CA 1
ATOM 1730 C C . ASP A 1 215 ? 6.496 -8.374 -28.532 1.00 87.75 215 ASP A C 1
ATOM 1732 O O . ASP A 1 215 ? 7.469 -8.848 -29.125 1.00 87.75 215 ASP A O 1
ATOM 1736 N N . LEU A 1 216 ? 6.184 -8.729 -27.282 1.00 84.62 216 LEU A N 1
ATOM 1737 C CA . LEU A 1 216 ? 7.040 -9.572 -26.444 1.00 84.62 216 LEU A CA 1
ATOM 1738 C C . LEU A 1 216 ? 6.343 -10.842 -25.948 1.00 84.62 216 LEU A C 1
ATOM 1740 O O . LEU A 1 216 ? 6.995 -11.635 -25.270 1.00 84.62 216 LEU A O 1
ATOM 1744 N N . ASP A 1 217 ? 5.049 -11.027 -26.233 1.00 85.88 217 ASP A N 1
ATOM 1745 C CA . ASP A 1 217 ? 4.219 -12.072 -25.609 1.00 85.88 217 ASP A CA 1
ATOM 1746 C C . ASP A 1 217 ? 4.322 -12.017 -24.064 1.00 85.88 217 ASP A C 1
ATOM 1748 O O . ASP A 1 217 ? 4.516 -13.018 -23.365 1.00 85.88 217 ASP A O 1
ATOM 1752 N N . CYS A 1 218 ? 4.304 -10.790 -23.521 1.00 83.75 218 CYS A N 1
ATOM 1753 C CA . CYS A 1 218 ? 4.435 -10.505 -22.092 1.00 83.75 218 CYS A CA 1
ATOM 1754 C C . CYS A 1 218 ? 3.300 -9.597 -21.587 1.00 83.75 218 CYS A C 1
ATOM 1756 O O . CYS A 1 218 ? 2.982 -8.609 -22.228 1.00 83.75 218 CYS A O 1
ATOM 1758 N N . ASP A 1 219 ? 2.769 -9.817 -20.385 1.00 87.69 219 ASP A N 1
ATOM 1759 C CA . ASP A 1 219 ? 1.915 -8.846 -19.683 1.00 87.69 219 ASP A CA 1
ATOM 1760 C C . ASP A 1 219 ? 2.769 -8.007 -18.720 1.00 87.69 219 ASP A C 1
ATOM 1762 O O . ASP A 1 219 ? 3.095 -8.441 -17.608 1.00 87.69 219 ASP A O 1
ATOM 1766 N N . ILE A 1 220 ? 3.200 -6.823 -19.168 1.00 89.81 220 ILE A N 1
ATOM 1767 C CA . ILE A 1 220 ? 4.006 -5.898 -18.365 1.00 89.81 220 ILE A CA 1
ATOM 1768 C C . ILE A 1 220 ? 3.166 -4.693 -17.935 1.00 89.81 220 ILE A C 1
ATOM 1770 O O . ILE A 1 220 ? 2.728 -3.891 -18.752 1.00 89.81 220 ILE A O 1
ATOM 1774 N N . THR A 1 221 ? 3.026 -4.493 -16.623 1.00 90.25 221 THR A N 1
ATOM 1775 C CA . THR A 1 221 ? 2.384 -3.297 -16.055 1.00 90.25 221 THR A CA 1
ATOM 1776 C C . THR A 1 221 ? 3.424 -2.244 -15.660 1.00 90.25 221 THR A C 1
ATOM 1778 O O . THR A 1 221 ? 4.344 -2.542 -14.899 1.00 90.25 221 THR A O 1
ATOM 1781 N N . PHE A 1 222 ? 3.244 -0.992 -16.087 1.00 90.06 222 PHE A N 1
ATOM 1782 C CA . PHE A 1 222 ? 3.984 0.159 -15.553 1.00 90.06 222 PHE A CA 1
ATOM 1783 C C . PHE A 1 222 ? 3.159 0.871 -14.468 1.00 90.06 222 PHE A C 1
ATOM 1785 O O . PHE A 1 222 ? 1.979 1.135 -14.680 1.00 90.06 222 PHE A O 1
ATOM 1792 N N . ILE A 1 223 ? 3.766 1.169 -13.316 1.00 86.38 223 ILE A N 1
ATOM 1793 C CA . ILE A 1 223 ? 3.116 1.834 -12.171 1.00 86.38 223 ILE A CA 1
ATOM 1794 C C . ILE A 1 223 ? 3.769 3.194 -11.944 1.00 86.38 223 ILE A C 1
ATOM 1796 O O . ILE A 1 223 ? 4.997 3.250 -11.820 1.00 86.38 223 ILE A O 1
ATOM 1800 N N . ARG A 1 224 ? 2.969 4.261 -11.834 1.00 81.31 224 ARG A N 1
ATOM 1801 C CA . ARG A 1 224 ? 3.454 5.652 -11.790 1.00 81.31 224 ARG A CA 1
ATOM 1802 C C . ARG A 1 224 ? 3.102 6.413 -10.512 1.00 81.31 224 ARG A C 1
ATOM 1804 O O . ARG A 1 224 ? 1.936 6.371 -10.079 1.00 81.31 224 ARG A O 1
#

Radius of gyration: 20.89 Å; chains: 1; bounding box: 55×45×63 Å

Secondary structure (DSSP, 8-state):
---TTB-TTSSB--------SSHHHHHHHHHTSS---EEEEEEEEEEEES-TT-HHIIIIIIIHHHHHHHHHTT-TTS-EEEEEEE---STT---HHHHHHHHHHEEEEEEGGG--SS-EEEEEEEE--S--------SSS--TTSSSSTTHHHHHHHHHHHHTTSS-TTGGGT-SS------TT-EEEEEE--TTS-HHHHHHHHHHHHHHHHHSSEEEEEE-

pLDDT: mean 74.85, std 17.75, range [31.11, 95.25]

Organism: Perkinsus marinus (strain ATCC 50983 / TXsc) (NCBI:txid423536)

Foldseek 3Di:
DDPPQADPVGHGPPDPDDDDPDPVRVVVVVVVDPADAAEDEDEAEEWEFEPLQAPCRLQFQTVLQSLLLCVVVVNNLPQHEYEYAYPDPDPPDDHLNVVQVCLLRVDHYDYPVRDPGPHHDYPHYRYGNVDGGQDQDDPVRRRPPPDDDDQSVLLSVLSSCVSQPQAPSVCSPDPPDRPPCPDPQFAEEEAEDHPPDDPVRVVVLVVCQVCCCPPPVYNYYYGD